Protein AF-A0A9J6FM05-F1 (afdb_monomer_lite)

Sequence (371 aa):
MSDEHKHPCKRPAEDGEHGTASVAKVPRISDTALPFAADSPVMLRKAMPLPWFLMPLVCLVKMGTIAEPVTIAMLKSAFEICFSEPDVETVQIHNAEGTPALFGRVISCCGISLVREFASQKDHAEKLAINTIWDSLQLYAHCSARTTDIVWDGKTDSAGTLSTQGRSRESTASPAFSAAKVGLLCVLRNINTEGDDVLVLNQTATFNGITGTFDFEGCGSGQVCTYRIEGNDVILAAGTSMPNAKKRVATAALSYLSNLVPTVKVKKLVDRFMPDVTMGTLQSLHASDQATVEQEETASSTRPTVGEFRAKVENLVKEYQSKGTLKDLVFSPEFNAEETKIINTIANKFKLVSIFTDSGSGKHVILRHKL

Structure (mmCIF, N/CA/C/O backbone):
data_AF-A0A9J6FM05-F1
#
_entry.id   AF-A0A9J6FM05-F1
#
loop_
_atom_site.group_PDB
_atom_site.id
_atom_site.type_symbol
_atom_site.label_atom_id
_atom_site.label_alt_id
_atom_site.label_comp_id
_atom_site.label_asym_id
_atom_site.label_entity_id
_atom_site.label_seq_id
_atom_site.pdbx_PDB_ins_code
_atom_site.Cartn_x
_atom_site.Cartn_y
_atom_site.Cartn_z
_atom_site.occupancy
_atom_site.B_iso_or_equiv
_atom_site.auth_seq_id
_atom_site.auth_comp_id
_atom_site.auth_asym_id
_atom_site.auth_atom_id
_atom_site.pdbx_PDB_model_num
ATOM 1 N N . MET A 1 1 ? -59.190 27.815 60.528 1.00 45.94 1 MET A N 1
ATOM 2 C CA . MET A 1 1 ? -60.530 28.001 59.937 1.00 45.94 1 MET A CA 1
ATOM 3 C C . MET A 1 1 ? -60.442 27.595 58.478 1.00 45.94 1 MET A C 1
ATOM 5 O O . MET A 1 1 ? -59.450 27.966 57.857 1.00 45.94 1 MET A O 1
ATOM 9 N N . SER A 1 2 ? -61.447 26.846 58.012 1.00 38.44 2 SER A N 1
ATOM 10 C CA . SER A 1 2 ? -61.629 26.266 56.665 1.00 38.44 2 SER A CA 1
ATOM 11 C C . SER A 1 2 ? -60.846 24.961 56.448 1.00 38.44 2 SER A C 1
ATOM 13 O O . SER A 1 2 ? -59.659 25.001 56.145 1.00 38.44 2 SER A O 1
ATOM 15 N N . ASP A 1 3 ? -61.341 23.796 56.871 1.00 42.31 3 ASP A N 1
ATOM 16 C CA . ASP A 1 3 ? -62.508 22.982 56.450 1.00 42.31 3 ASP A CA 1
ATOM 17 C C . ASP A 1 3 ? -62.346 22.212 55.131 1.00 42.31 3 ASP A C 1
ATOM 19 O O . ASP A 1 3 ? -62.136 22.763 54.052 1.00 42.31 3 ASP A O 1
ATOM 23 N N . GLU A 1 4 ? -62.471 20.894 55.305 1.00 52.00 4 GLU A N 1
ATOM 24 C CA . GLU A 1 4 ? -62.571 19.814 54.333 1.00 52.00 4 GLU A CA 1
ATOM 25 C C . GLU A 1 4 ? -63.717 20.023 53.339 1.00 52.00 4 GLU A C 1
ATOM 27 O O . GLU A 1 4 ? -64.785 20.473 53.736 1.00 52.00 4 GLU A O 1
ATOM 32 N N . HIS A 1 5 ? -63.579 19.504 52.112 1.00 50.84 5 HIS A N 1
ATOM 33 C CA . HIS A 1 5 ? -64.702 18.858 51.425 1.00 50.84 5 HIS A CA 1
ATOM 34 C C . HIS A 1 5 ? -64.243 17.686 50.547 1.00 50.84 5 HIS A C 1
ATOM 36 O O . HIS A 1 5 ? -63.264 17.751 49.805 1.00 50.84 5 HIS A O 1
ATOM 42 N N . LYS A 1 6 ? -64.986 16.588 50.697 1.00 51.94 6 LYS A N 1
ATOM 43 C CA . LYS A 1 6 ? -64.809 15.244 50.143 1.00 51.94 6 LYS A CA 1
ATOM 44 C C . LYS A 1 6 ? -66.002 14.931 49.225 1.00 51.94 6 LYS A C 1
ATOM 46 O O . LYS A 1 6 ? -67.109 15.371 49.518 1.00 51.94 6 LYS A O 1
ATOM 51 N N . HIS A 1 7 ? -65.761 14.027 48.264 1.00 41.41 7 HIS A N 1
ATOM 52 C CA . HIS A 1 7 ? -66.714 13.146 47.545 1.00 41.41 7 HIS A CA 1
ATOM 53 C C . HIS A 1 7 ? -67.492 13.696 46.317 1.00 41.41 7 HIS A C 1
ATOM 55 O O . HIS A 1 7 ? -67.696 14.897 46.212 1.00 41.41 7 HIS A O 1
ATOM 61 N N . PRO A 1 8 ? -68.068 12.818 45.449 1.00 62.56 8 PRO A N 1
ATOM 62 C CA . PRO A 1 8 ? -67.479 11.676 44.708 1.00 62.56 8 PRO A CA 1
ATOM 63 C C . PRO A 1 8 ? -68.063 11.560 43.255 1.00 62.56 8 PRO A C 1
ATOM 65 O O . PRO A 1 8 ? -68.665 12.508 42.768 1.00 62.56 8 PRO A O 1
ATOM 68 N N . CYS A 1 9 ? -67.993 10.360 42.633 1.00 34.22 9 CYS A N 1
ATOM 69 C CA . CYS A 1 9 ? -68.686 9.885 41.400 1.00 34.22 9 CYS A CA 1
ATOM 70 C C . CYS A 1 9 ? -67.999 10.221 40.052 1.00 34.22 9 CYS A C 1
ATOM 72 O O . CYS A 1 9 ? -67.535 11.332 39.869 1.00 34.22 9 CYS A O 1
ATOM 74 N N . LYS A 1 10 ? -67.881 9.348 39.033 1.00 42.19 10 LYS A N 1
ATOM 75 C CA . LYS A 1 10 ? -68.710 8.226 38.531 1.00 42.19 10 LYS A CA 1
ATOM 76 C C . LYS A 1 10 ? -67.862 7.323 37.599 1.00 42.19 10 LYS A C 1
ATOM 78 O O . LYS A 1 10 ? -67.003 7.835 36.889 1.00 42.19 10 LYS A O 1
ATOM 83 N N . ARG A 1 11 ? -68.162 6.016 37.540 1.00 45.00 11 ARG A N 1
ATOM 84 C CA . ARG A 1 11 ? -67.809 5.119 36.410 1.00 45.00 11 ARG A CA 1
ATOM 85 C C . ARG A 1 11 ? -68.803 5.312 35.250 1.00 45.00 11 ARG A C 1
ATOM 87 O O . ARG A 1 11 ? -69.956 5.652 35.516 1.00 45.00 11 ARG A O 1
ATOM 94 N N . PRO A 1 12 ? -68.388 5.016 34.010 1.00 54.00 12 PRO A N 1
ATOM 95 C CA . PRO A 1 12 ? -69.117 4.042 33.179 1.00 54.00 12 PRO A CA 1
ATOM 96 C C . PRO A 1 12 ? -68.137 3.033 32.536 1.00 54.00 12 PRO A C 1
ATOM 98 O O . PRO A 1 12 ? -66.991 3.371 32.268 1.00 54.00 12 PRO A O 1
ATOM 101 N N . ALA A 1 13 ? -68.428 1.735 32.595 1.00 40.78 13 ALA A N 1
ATOM 102 C CA . ALA A 1 13 ? -69.206 0.930 31.641 1.00 40.78 13 ALA A CA 1
ATOM 103 C C . ALA A 1 13 ? -68.332 0.421 30.479 1.00 40.78 13 ALA A C 1
ATOM 105 O O . ALA A 1 13 ? -67.773 1.196 29.709 1.00 40.78 13 ALA A O 1
ATOM 106 N N . GLU A 1 14 ? -68.191 -0.902 30.468 1.00 50.47 14 GLU A N 1
ATOM 107 C CA . GLU A 1 14 ? -67.553 -1.735 29.454 1.00 50.47 14 GLU A CA 1
ATOM 108 C C . GLU A 1 14 ? -68.363 -1.742 28.154 1.00 50.47 14 GLU A C 1
ATOM 110 O O . GLU A 1 14 ? -69.580 -1.627 28.212 1.00 50.47 14 GLU A O 1
ATOM 115 N N . ASP A 1 15 ? -67.651 -1.887 27.037 1.00 46.16 15 ASP A N 1
ATOM 116 C CA . ASP A 1 15 ? -67.980 -2.558 25.764 1.00 46.16 15 ASP A CA 1
ATOM 117 C C . ASP A 1 15 ? -66.718 -2.309 24.902 1.00 46.16 15 ASP A C 1
ATOM 119 O O . ASP A 1 15 ? -66.203 -1.195 24.883 1.00 46.16 15 ASP A O 1
ATOM 123 N N . GLY A 1 16 ? -66.033 -3.222 24.224 1.00 40.75 16 GLY A N 1
ATOM 124 C CA . GLY A 1 16 ? -66.357 -4.505 23.633 1.00 40.75 16 GLY A CA 1
ATOM 125 C C . GLY A 1 16 ? -65.529 -4.591 22.336 1.00 40.75 16 GLY A C 1
ATOM 126 O O . GLY A 1 16 ? -65.248 -3.576 21.706 1.00 40.75 16 GLY A O 1
ATOM 127 N N . GLU A 1 17 ? -65.176 -5.812 21.945 1.00 37.22 17 GLU A N 1
ATOM 128 C CA . GLU A 1 17 ? -64.787 -6.235 20.590 1.00 37.22 17 GLU A CA 1
ATOM 129 C C . GLU A 1 17 ? -63.310 -6.382 20.176 1.00 37.22 17 GLU A C 1
ATOM 131 O O . GLU A 1 17 ? -62.374 -5.683 20.556 1.00 37.22 17 GLU A O 1
ATOM 136 N N . HIS A 1 18 ? -63.169 -7.445 19.387 1.00 42.72 18 HIS A N 1
ATOM 137 C CA . HIS A 1 18 ? -62.006 -8.243 19.068 1.00 42.72 18 HIS A CA 1
ATOM 138 C C . HIS A 1 18 ? -61.259 -7.728 17.834 1.00 42.72 18 HIS A C 1
ATOM 140 O O . HIS A 1 18 ? -61.862 -7.369 16.828 1.00 42.72 18 HIS A O 1
ATOM 146 N N . GLY A 1 19 ? -59.930 -7.838 17.860 1.00 36.44 19 GLY A N 1
ATOM 147 C CA . GLY A 1 19 ? -59.083 -7.653 16.684 1.00 36.44 19 GLY A CA 1
ATOM 148 C C . GLY A 1 19 ? -57.761 -8.396 16.834 1.00 36.44 19 GLY A C 1
ATOM 149 O O . GLY A 1 19 ? -56.739 -7.809 17.171 1.00 36.44 19 GLY A O 1
ATOM 150 N N . THR A 1 20 ? -57.773 -9.711 16.619 1.00 39.56 20 THR A N 1
ATOM 151 C CA . THR A 1 20 ? -56.560 -10.536 16.569 1.00 39.56 20 THR A CA 1
ATOM 152 C C . THR A 1 20 ? -55.818 -10.300 15.253 1.00 39.56 20 THR A C 1
ATOM 154 O O . THR A 1 20 ? -56.165 -10.889 14.230 1.00 39.56 20 THR A O 1
ATOM 157 N N . ALA A 1 21 ? -54.774 -9.471 15.276 1.00 38.69 21 ALA A N 1
ATOM 158 C CA . ALA A 1 21 ? -53.769 -9.428 14.219 1.00 38.69 21 ALA A CA 1
ATOM 159 C C . ALA A 1 21 ? -52.635 -10.411 14.554 1.00 38.69 21 ALA A C 1
ATOM 161 O O . ALA A 1 21 ? -51.949 -10.290 15.568 1.00 38.69 21 ALA A O 1
ATOM 162 N N . SER A 1 22 ? -52.474 -11.417 13.696 1.00 36.94 22 SER A N 1
ATOM 163 C CA . SER A 1 22 ? -51.446 -12.453 13.773 1.00 36.94 22 SER A CA 1
ATOM 164 C C . SER A 1 22 ? -50.049 -11.856 13.563 1.00 36.94 22 SER A C 1
ATOM 166 O O . SER A 1 22 ? -49.641 -11.607 12.430 1.00 36.94 22 SER A O 1
ATOM 168 N N . VAL A 1 23 ? -49.297 -11.659 14.647 1.00 36.75 23 VAL A N 1
ATOM 169 C CA . VAL A 1 23 ? -47.857 -11.366 14.591 1.00 36.75 23 VAL A CA 1
ATOM 170 C C . VAL A 1 23 ? -47.101 -12.676 14.375 1.00 36.75 23 VAL A C 1
ATOM 172 O O . VAL A 1 23 ? -47.238 -13.630 15.143 1.00 36.75 23 VAL A O 1
ATOM 175 N N . ALA A 1 24 ? -46.311 -12.723 13.304 1.00 36.66 24 ALA A N 1
ATOM 176 C CA . ALA A 1 24 ? -45.465 -13.853 12.954 1.00 36.66 24 ALA A CA 1
ATOM 177 C C . ALA A 1 24 ? -44.498 -14.199 14.103 1.00 36.66 24 ALA A C 1
ATOM 179 O O . ALA A 1 24 ? -43.721 -13.362 14.564 1.00 36.66 24 ALA A O 1
ATOM 180 N N . LYS A 1 25 ? -44.544 -15.458 14.554 1.00 33.56 25 LYS A N 1
ATOM 181 C CA . LYS A 1 25 ? -43.580 -16.049 15.490 1.00 33.56 25 LYS A CA 1
ATOM 182 C C . LYS A 1 25 ? -42.189 -16.064 14.850 1.00 33.56 25 LYS A C 1
ATOM 184 O O . LYS A 1 25 ? -41.919 -16.885 13.979 1.00 33.56 25 LYS A O 1
ATOM 189 N N . VAL A 1 26 ? -41.301 -15.202 15.332 1.00 35.97 26 VAL A N 1
ATOM 190 C CA . VAL A 1 26 ? -39.850 -15.371 15.182 1.00 35.97 26 VAL A CA 1
ATOM 191 C C . VAL A 1 26 ? -39.423 -16.533 16.093 1.00 35.97 26 VAL A C 1
ATOM 193 O O . VAL A 1 26 ? -39.828 -16.553 17.261 1.00 35.97 26 VAL A O 1
ATOM 196 N N . PRO A 1 27 ? -38.659 -17.530 15.611 1.00 34.16 27 PRO A N 1
ATOM 197 C CA . PRO A 1 27 ? -38.224 -18.638 16.450 1.00 34.16 27 PRO A CA 1
ATOM 198 C C . PRO A 1 27 ? -37.246 -18.134 17.519 1.00 34.16 27 PRO A C 1
ATOM 200 O O . PRO A 1 27 ? -36.184 -17.598 17.206 1.00 34.16 27 PRO A O 1
ATOM 203 N N . ARG A 1 28 ? -37.619 -18.314 18.794 1.00 31.66 28 ARG A N 1
ATOM 204 C CA . ARG A 1 28 ? -36.714 -18.168 19.940 1.00 31.66 28 ARG A CA 1
ATOM 205 C C . ARG A 1 28 ? -35.570 -19.164 19.774 1.00 31.66 28 ARG A C 1
ATOM 207 O O . ARG A 1 28 ? -35.797 -20.372 19.812 1.00 31.66 28 ARG A O 1
ATOM 214 N N . ILE A 1 29 ? -34.362 -18.640 19.606 1.00 37.69 29 ILE A N 1
ATOM 215 C CA . ILE A 1 29 ? -33.126 -19.391 19.802 1.00 37.69 29 ILE A CA 1
ATOM 216 C C . ILE A 1 29 ? -33.109 -19.803 21.275 1.00 37.69 29 ILE A C 1
ATOM 218 O O . ILE A 1 29 ? -33.282 -18.975 22.164 1.00 37.69 29 ILE A O 1
ATOM 222 N N . SER A 1 30 ? -33.009 -21.103 21.517 1.00 35.06 30 SER A N 1
ATOM 223 C CA . SER A 1 30 ? -32.992 -21.706 22.843 1.00 35.06 30 SER A CA 1
ATOM 224 C C . SER A 1 30 ? -31.746 -21.273 23.615 1.00 35.06 30 SER A C 1
ATOM 226 O O . SER A 1 30 ? -30.631 -21.674 23.270 1.00 35.06 30 SER A O 1
ATOM 228 N N . ASP A 1 31 ? -31.962 -20.489 24.671 1.00 35.44 31 ASP A N 1
ATOM 229 C CA . AS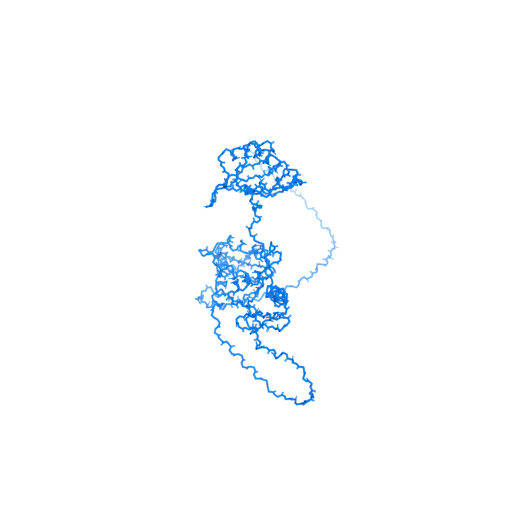P A 1 31 ? -30.971 -20.133 25.684 1.00 35.44 31 ASP A CA 1
ATOM 230 C C . ASP A 1 31 ? -30.431 -21.402 26.348 1.00 35.44 31 ASP A C 1
ATOM 232 O O . ASP A 1 31 ? -31.035 -21.981 27.252 1.00 35.44 31 ASP A O 1
ATOM 236 N N . THR A 1 32 ? -29.275 -21.858 25.876 1.00 34.22 32 THR A N 1
ATOM 237 C CA . THR A 1 32 ? -28.507 -22.895 26.562 1.00 34.22 32 THR A CA 1
ATOM 238 C C . THR A 1 32 ? -27.600 -22.173 27.549 1.00 34.22 32 THR A C 1
ATOM 240 O O . THR A 1 32 ? -26.528 -21.693 27.186 1.00 34.22 32 THR A O 1
ATOM 243 N N . ALA A 1 33 ? -28.074 -22.018 28.785 1.00 32.00 33 ALA A N 1
ATOM 244 C CA . ALA A 1 33 ? -27.301 -21.426 29.866 1.00 32.00 33 ALA A CA 1
ATOM 245 C C . ALA A 1 33 ? -26.071 -22.303 30.162 1.00 32.00 33 ALA A C 1
ATOM 247 O O . ALA A 1 33 ? -26.192 -23.397 30.713 1.00 32.00 33 ALA A O 1
ATOM 248 N N . LEU A 1 34 ? -24.885 -21.831 29.775 1.00 37.91 34 LEU A N 1
ATOM 249 C CA . LEU A 1 34 ? -23.615 -22.400 30.219 1.00 37.91 34 LEU A CA 1
ATOM 250 C C . LEU A 1 34 ? -23.242 -21.784 31.578 1.00 37.91 34 LEU A C 1
ATOM 252 O O . LEU A 1 34 ? -23.307 -20.561 31.721 1.00 37.91 34 LEU A O 1
ATOM 256 N N . PRO A 1 35 ? -22.842 -22.588 32.578 1.00 37.38 35 PRO A N 1
ATOM 257 C CA . PRO A 1 35 ? -22.414 -22.064 33.867 1.00 37.38 35 PRO A CA 1
ATOM 258 C C . PRO A 1 35 ? -21.040 -21.396 33.728 1.00 37.38 35 PRO A C 1
ATOM 260 O O . PRO A 1 35 ? -20.035 -22.057 33.468 1.00 37.38 35 PRO A O 1
ATOM 263 N N . PHE A 1 36 ? -20.991 -20.076 33.910 1.00 40.84 36 PHE A N 1
ATOM 264 C CA . PHE A 1 36 ? -19.740 -19.328 34.032 1.00 40.84 36 PHE A CA 1
ATOM 265 C C . PHE A 1 36 ? -19.224 -19.430 35.472 1.00 40.84 36 PHE A C 1
ATOM 267 O O . PHE A 1 36 ? -19.807 -18.859 36.392 1.00 40.84 36 PHE A O 1
ATOM 274 N N . ALA A 1 37 ? -18.127 -20.162 35.670 1.00 34.97 37 ALA A N 1
ATOM 275 C CA . ALA A 1 37 ? -17.361 -20.122 36.912 1.00 34.97 37 ALA A CA 1
ATOM 276 C C . ALA A 1 37 ? -16.468 -18.870 36.899 1.00 34.97 37 ALA A C 1
ATOM 278 O O . ALA A 1 37 ? -15.655 -18.702 35.992 1.00 34.97 37 ALA A O 1
ATOM 279 N N . ALA A 1 38 ? -16.646 -17.987 37.884 1.00 38.22 38 ALA A N 1
ATOM 280 C CA . ALA A 1 38 ? -16.058 -16.647 37.898 1.00 38.22 38 ALA A CA 1
ATOM 281 C C . ALA A 1 38 ? -14.566 -16.579 38.283 1.00 38.22 38 ALA A C 1
ATOM 283 O O . ALA A 1 38 ? -14.003 -15.497 38.218 1.00 38.22 38 ALA A O 1
ATOM 284 N N . ASP A 1 39 ? -13.903 -17.693 38.607 1.00 34.03 39 ASP A N 1
ATOM 285 C CA . ASP A 1 39 ? -12.502 -17.689 39.058 1.00 34.03 39 ASP A CA 1
ATOM 286 C C . ASP A 1 39 ? -11.728 -18.904 38.518 1.00 34.03 39 ASP A C 1
ATOM 288 O O . ASP A 1 39 ? -11.488 -19.880 39.229 1.00 34.03 39 ASP A O 1
ATOM 292 N N . SER A 1 40 ? -11.330 -18.874 37.241 1.00 30.14 40 SER A N 1
ATOM 293 C CA . SER A 1 40 ? -10.404 -19.871 36.681 1.00 30.14 40 SER A CA 1
ATOM 294 C C . SER A 1 40 ? -9.127 -19.199 36.159 1.00 30.14 40 SER A C 1
ATOM 296 O O . SER A 1 40 ? -9.218 -18.211 35.426 1.00 30.14 40 SER A O 1
ATOM 298 N N . PRO A 1 41 ? -7.931 -19.694 36.532 1.00 33.06 41 PRO A N 1
ATOM 299 C CA . PRO A 1 41 ? -6.664 -19.093 36.141 1.00 33.06 41 PRO A CA 1
ATOM 300 C C . PRO A 1 41 ? -6.435 -19.306 34.644 1.00 33.06 41 PRO A C 1
ATOM 302 O O . PRO A 1 41 ? -6.620 -20.417 34.156 1.00 33.06 41 PRO A O 1
ATOM 305 N N . VAL A 1 42 ? -6.046 -18.227 33.951 1.00 34.34 42 VAL A N 1
ATOM 306 C CA . VAL A 1 42 ? -5.541 -18.135 32.564 1.00 34.34 42 VAL A CA 1
ATOM 307 C C . VAL A 1 42 ? -5.528 -19.485 31.836 1.00 34.34 42 VAL A C 1
ATOM 309 O O . VAL A 1 42 ? -4.496 -20.147 31.722 1.00 34.34 42 VAL A O 1
ATOM 312 N N . MET A 1 43 ? -6.690 -19.913 31.336 1.00 30.31 43 MET A N 1
ATOM 313 C CA . MET A 1 43 ? -6.721 -20.984 30.349 1.00 30.31 43 MET A CA 1
ATOM 314 C C . MET A 1 43 ? -5.944 -20.478 29.140 1.00 30.31 43 MET A C 1
ATOM 316 O O . MET A 1 43 ? -6.278 -19.426 28.595 1.00 30.31 43 MET A O 1
ATOM 320 N N . LEU A 1 44 ? -4.891 -21.209 28.759 1.00 33.81 44 LEU A N 1
ATOM 321 C CA . LEU A 1 44 ? -4.140 -21.003 27.522 1.00 33.81 44 LEU A CA 1
ATOM 322 C C . LEU A 1 44 ? -5.141 -20.790 26.383 1.00 33.81 44 LEU A C 1
ATOM 324 O O . LEU A 1 44 ? -5.796 -21.732 25.931 1.00 33.81 44 LEU A O 1
ATOM 328 N N . ARG A 1 45 ? -5.296 -19.526 25.973 1.00 51.12 45 ARG A N 1
ATOM 329 C CA . ARG A 1 45 ? -6.192 -19.115 24.898 1.00 51.12 45 ARG A CA 1
ATOM 330 C C . ARG A 1 45 ? -5.719 -19.847 23.649 1.00 51.12 45 ARG A C 1
ATOM 332 O O . ARG A 1 45 ? -4.680 -19.506 23.089 1.00 51.12 45 ARG A O 1
ATOM 339 N N . LYS A 1 46 ? -6.434 -20.898 23.235 1.00 49.88 46 LYS A N 1
ATOM 340 C CA . LYS A 1 46 ? -6.217 -21.491 21.913 1.00 49.88 46 LYS A CA 1
ATOM 341 C C . LYS A 1 46 ? -6.397 -20.362 20.909 1.00 49.88 46 LYS A C 1
ATOM 343 O O . LYS A 1 46 ? -7.459 -19.745 20.882 1.00 49.88 46 LYS A O 1
ATOM 348 N N . ALA A 1 47 ? -5.350 -20.085 20.137 1.00 55.19 47 ALA A N 1
ATOM 349 C CA . ALA A 1 47 ? -5.398 -19.099 19.073 1.00 55.19 47 ALA A CA 1
ATOM 350 C C . ALA A 1 47 ? -6.596 -19.414 18.177 1.00 55.19 47 ALA A C 1
ATOM 352 O O . ALA A 1 47 ? -6.669 -20.507 17.605 1.00 55.19 47 ALA A O 1
ATOM 353 N N . MET A 1 48 ? -7.565 -18.501 18.109 1.00 59.53 48 MET A N 1
ATOM 354 C CA . MET A 1 48 ? -8.634 -18.658 17.135 1.00 59.53 48 MET A CA 1
ATOM 355 C C . MET A 1 48 ? -8.018 -18.556 15.739 1.00 59.53 48 MET A C 1
ATOM 357 O O . MET A 1 48 ? -7.144 -17.709 15.536 1.00 59.53 48 MET A O 1
ATOM 361 N N . PRO A 1 49 ? -8.454 -19.391 14.779 1.00 70.69 49 PRO A N 1
ATOM 362 C CA . PRO A 1 49 ? -8.063 -19.220 13.395 1.00 70.69 49 PRO A CA 1
ATOM 363 C C . PRO A 1 49 ? -8.481 -17.819 12.937 1.00 70.69 49 PRO A C 1
ATOM 365 O O . PRO A 1 49 ? -9.673 -17.552 12.784 1.00 70.69 49 PRO A O 1
ATOM 368 N N . LEU A 1 50 ? -7.513 -16.914 12.762 1.00 76.00 50 LEU A N 1
ATOM 369 C CA . LEU A 1 50 ? -7.770 -15.579 12.233 1.00 76.00 50 LEU A CA 1
ATOM 370 C C . LEU A 1 50 ? -8.339 -15.733 10.817 1.00 76.00 50 LEU A C 1
ATOM 372 O O . LEU A 1 50 ? -7.728 -16.415 9.986 1.00 76.00 50 LEU A O 1
ATOM 376 N N . PRO A 1 51 ? -9.499 -15.127 10.518 1.00 79.81 51 PRO A N 1
ATOM 377 C CA . PRO A 1 51 ? -10.011 -15.110 9.162 1.00 79.81 51 PRO A CA 1
ATOM 378 C C . PRO A 1 51 ? -8.970 -14.586 8.167 1.00 79.81 51 PRO A C 1
ATOM 380 O O . PRO A 1 51 ? -8.314 -13.578 8.427 1.00 79.81 51 PRO A O 1
ATOM 383 N N . TRP A 1 52 ? -8.852 -15.238 7.005 1.00 76.88 52 TRP A N 1
ATOM 384 C CA . TRP A 1 52 ? -7.860 -14.895 5.972 1.00 76.88 52 TRP A CA 1
ATOM 385 C C . TRP A 1 52 ? -7.926 -13.426 5.543 1.00 76.88 52 TRP A C 1
ATOM 387 O O . TRP A 1 52 ? -6.912 -12.838 5.171 1.00 76.88 52 TRP A O 1
ATOM 397 N N . PHE A 1 53 ? -9.112 -12.811 5.621 1.00 77.19 53 PHE A N 1
ATOM 398 C CA . PHE A 1 53 ? -9.267 -11.415 5.256 1.00 77.19 53 PHE A CA 1
ATOM 399 C C . PHE A 1 53 ? -8.484 -10.491 6.183 1.00 77.19 53 PHE A C 1
ATOM 401 O O . PHE A 1 53 ? -8.145 -9.427 5.717 1.00 77.19 53 PHE A O 1
ATOM 408 N N . LEU A 1 54 ? -8.115 -10.878 7.412 1.00 86.00 54 LEU A N 1
ATOM 409 C CA . LEU A 1 54 ? -7.319 -10.056 8.337 1.00 86.00 54 LEU A CA 1
ATOM 410 C C . LEU A 1 54 ? -5.807 -10.086 8.063 1.00 86.00 54 LEU A C 1
ATOM 412 O O . LEU A 1 54 ? -5.049 -9.393 8.741 1.00 86.00 54 LEU A O 1
ATOM 416 N N . MET A 1 55 ? -5.343 -10.835 7.060 1.00 85.00 55 MET A N 1
ATOM 417 C CA . MET A 1 55 ? -3.921 -10.893 6.696 1.00 85.00 55 MET A CA 1
ATOM 418 C C . MET A 1 55 ? -3.276 -9.522 6.407 1.00 85.00 55 MET A C 1
ATOM 420 O O . MET A 1 55 ? -2.158 -9.302 6.870 1.00 85.00 55 MET A O 1
ATOM 424 N N . PRO A 1 56 ? -3.943 -8.551 5.749 1.00 83.19 56 PRO A N 1
ATOM 425 C CA . PRO A 1 56 ? -3.429 -7.188 5.623 1.00 83.19 56 PRO A CA 1
ATOM 426 C C . PRO A 1 56 ? -3.089 -6.524 6.966 1.00 83.19 56 PRO A C 1
ATOM 428 O O . PRO A 1 56 ? -2.046 -5.880 7.071 1.00 83.19 56 PRO A O 1
ATOM 431 N N . LEU A 1 57 ? -3.904 -6.725 8.012 1.00 87.19 57 LEU A N 1
ATOM 432 C CA . LEU A 1 57 ? -3.604 -6.223 9.360 1.00 87.19 57 LEU A CA 1
ATOM 433 C C . LEU A 1 57 ? -2.373 -6.916 9.943 1.00 87.19 57 LEU A C 1
ATOM 435 O O . LEU A 1 57 ? -1.499 -6.240 10.477 1.00 87.19 57 LEU A O 1
ATOM 439 N N . VAL A 1 58 ? -2.263 -8.239 9.793 1.00 88.31 58 VAL A N 1
ATOM 440 C CA . VAL A 1 58 ? -1.073 -8.998 10.219 1.00 88.31 58 VAL A CA 1
ATOM 441 C C . VAL A 1 58 ? 0.189 -8.453 9.539 1.00 88.31 58 VAL A C 1
ATOM 443 O O . VAL A 1 58 ? 1.217 -8.274 10.192 1.00 88.31 58 VAL A O 1
ATOM 446 N N . CYS A 1 59 ? 0.112 -8.113 8.250 1.00 81.56 59 CYS A N 1
ATOM 447 C CA . CYS A 1 59 ? 1.211 -7.478 7.527 1.00 81.56 59 CYS A CA 1
ATOM 448 C C . CYS A 1 59 ? 1.553 -6.086 8.081 1.00 81.56 59 CYS A C 1
ATOM 450 O O . CYS A 1 59 ? 2.733 -5.793 8.259 1.00 81.56 59 CYS A O 1
ATOM 452 N N . LEU A 1 60 ? 0.564 -5.243 8.405 1.00 82.38 60 LEU A N 1
ATOM 453 C CA . LEU A 1 60 ? 0.808 -3.935 9.036 1.00 82.38 60 LEU A CA 1
ATOM 454 C C . LEU A 1 60 ? 1.517 -4.066 10.394 1.00 82.38 60 LEU A C 1
ATOM 456 O O . LEU A 1 60 ? 2.417 -3.277 10.692 1.00 82.38 60 LEU A O 1
ATOM 460 N N . VAL A 1 61 ? 1.153 -5.076 11.191 1.00 87.56 61 VAL A N 1
ATOM 461 C CA . VAL A 1 61 ? 1.842 -5.404 12.452 1.00 87.56 61 VAL A CA 1
ATOM 462 C C . VAL A 1 61 ? 3.276 -5.853 12.185 1.00 87.56 61 VAL A C 1
ATOM 464 O O . VAL A 1 61 ? 4.208 -5.323 12.783 1.00 87.56 61 VAL A O 1
ATOM 467 N N . LYS A 1 62 ? 3.481 -6.770 11.231 1.00 83.50 62 LYS A N 1
ATOM 468 C CA . LYS A 1 62 ? 4.812 -7.279 10.855 1.00 83.50 62 LYS A CA 1
ATOM 469 C C . LYS A 1 62 ? 5.744 -6.177 10.337 1.00 83.50 62 LYS A C 1
ATOM 471 O O . LYS A 1 62 ? 6.944 -6.230 10.582 1.00 83.50 62 LYS A O 1
ATOM 476 N N . MET A 1 63 ? 5.198 -5.172 9.652 1.00 78.31 63 MET A N 1
ATOM 477 C CA . MET A 1 63 ? 5.942 -3.999 9.177 1.00 78.31 63 MET A CA 1
ATOM 478 C C . MET A 1 63 ? 6.210 -2.954 10.272 1.00 78.31 63 MET A C 1
ATOM 480 O O . MET A 1 63 ? 6.831 -1.932 9.988 1.00 78.31 63 MET A O 1
ATOM 484 N N . GLY A 1 64 ? 5.721 -3.154 11.500 1.00 83.31 64 GLY A N 1
ATOM 485 C CA . GLY A 1 64 ? 5.854 -2.183 12.590 1.00 83.31 64 GLY A CA 1
ATOM 486 C C . GLY A 1 64 ? 5.052 -0.896 12.373 1.00 83.31 64 GLY A C 1
ATOM 487 O O . GLY A 1 64 ? 5.318 0.109 13.025 1.00 83.31 64 GLY A O 1
ATOM 488 N N . THR A 1 65 ? 4.076 -0.900 11.454 1.00 80.12 65 THR A N 1
ATOM 489 C CA . THR A 1 65 ? 3.205 0.265 11.208 1.00 80.12 65 THR A CA 1
ATOM 490 C C . THR A 1 65 ? 2.238 0.486 12.371 1.00 80.12 65 THR A C 1
ATOM 492 O O . THR A 1 65 ? 1.870 1.617 12.677 1.00 80.12 65 THR A O 1
ATOM 495 N N . ILE A 1 66 ? 1.852 -0.601 13.042 1.00 83.75 66 ILE A N 1
ATOM 496 C CA . ILE A 1 66 ? 1.116 -0.573 14.303 1.00 83.75 66 ILE A CA 1
ATOM 497 C C . ILE A 1 66 ? 2.118 -0.974 15.386 1.00 83.75 66 ILE A C 1
ATOM 499 O O . ILE A 1 66 ? 2.602 -2.104 15.384 1.00 83.75 66 ILE A O 1
ATOM 503 N N . ALA A 1 67 ? 2.471 -0.038 16.264 1.00 79.19 67 ALA A N 1
ATOM 504 C CA . ALA A 1 67 ? 3.401 -0.266 17.367 1.00 79.19 67 ALA A CA 1
ATOM 505 C C . ALA A 1 67 ? 2.657 -0.317 18.709 1.00 79.19 67 ALA A C 1
ATOM 507 O O . ALA A 1 67 ? 1.576 0.257 18.851 1.00 79.19 67 ALA A O 1
ATOM 508 N N . GLU A 1 68 ? 3.241 -0.990 19.699 1.00 80.50 68 GLU A N 1
ATOM 509 C CA . GLU A 1 68 ? 2.728 -0.965 21.069 1.00 80.50 68 GLU A CA 1
ATOM 510 C C . GLU A 1 68 ? 3.034 0.368 21.778 1.00 80.50 68 GLU A C 1
ATOM 512 O O . GLU A 1 68 ? 4.083 0.965 21.522 1.00 80.50 68 GLU A O 1
ATOM 517 N N . PRO A 1 69 ? 2.166 0.821 22.707 1.00 82.31 69 PRO A N 1
ATOM 518 C CA . PRO A 1 69 ? 0.894 0.211 23.108 1.00 82.31 69 PRO A CA 1
ATOM 519 C C . PRO A 1 69 ? -0.231 0.494 22.101 1.00 82.31 69 PRO A C 1
ATOM 521 O O . PRO A 1 69 ? -0.433 1.632 21.675 1.00 82.31 69 PRO A O 1
ATOM 524 N N . VAL A 1 70 ? -1.011 -0.533 21.753 1.00 86.69 70 VAL A N 1
ATOM 525 C CA . VAL A 1 70 ? -2.106 -0.371 20.791 1.00 86.69 70 VAL A CA 1
ATOM 526 C C . VAL A 1 70 ? -3.301 0.309 21.434 1.00 86.69 70 VAL A C 1
ATOM 528 O O . VAL A 1 70 ? -3.892 -0.170 22.399 1.00 86.69 70 VAL A O 1
ATOM 531 N N . THR A 1 71 ? -3.671 1.448 20.860 1.00 87.38 71 THR A N 1
ATOM 532 C CA . THR A 1 71 ? -4.899 2.160 21.210 1.00 87.38 71 THR A CA 1
ATOM 533 C C . THR A 1 71 ? -6.039 1.750 20.283 1.00 87.38 71 THR A C 1
ATOM 535 O O . THR A 1 71 ? -5.817 1.321 19.148 1.00 87.38 71 THR A O 1
ATOM 538 N N . ILE A 1 72 ? -7.283 1.954 20.727 1.00 82.56 72 ILE A N 1
ATOM 539 C CA . ILE A 1 72 ? -8.462 1.718 19.882 1.00 82.56 72 ILE A CA 1
ATOM 540 C C . ILE A 1 72 ? -8.408 2.531 18.594 1.00 82.56 72 ILE A C 1
ATOM 542 O O . ILE A 1 72 ? -8.811 2.042 17.548 1.00 82.56 72 ILE A O 1
ATOM 546 N N . ALA A 1 73 ? -7.896 3.761 18.678 1.00 85.56 73 ALA A N 1
ATOM 547 C CA . ALA A 1 73 ? -7.799 4.660 17.543 1.00 85.56 73 ALA A CA 1
ATOM 548 C C . ALA A 1 73 ? -6.815 4.106 16.512 1.00 85.56 73 ALA A C 1
ATOM 550 O O . ALA A 1 73 ? -7.116 4.107 15.328 1.00 85.56 73 ALA A O 1
ATOM 551 N N . MET A 1 74 ? -5.678 3.560 16.957 1.00 88.75 74 MET A N 1
ATOM 552 C CA . MET A 1 74 ? -4.716 2.911 16.064 1.00 88.75 74 MET A CA 1
ATOM 553 C C . MET A 1 74 ? -5.300 1.666 15.407 1.00 88.75 74 MET A C 1
ATOM 555 O O . MET A 1 74 ? -5.151 1.497 14.199 1.00 88.75 74 MET A O 1
ATOM 559 N N . LEU A 1 75 ? -5.985 0.818 16.182 1.00 86.50 75 LEU A N 1
ATOM 560 C CA . LEU A 1 75 ? -6.612 -0.380 15.636 1.00 86.50 75 LEU A CA 1
ATOM 561 C C . LEU A 1 75 ? -7.706 0.003 14.626 1.00 86.50 75 LEU A C 1
ATOM 563 O O . LEU A 1 75 ? -7.685 -0.499 13.509 1.00 86.50 75 LEU A O 1
ATOM 567 N N . LYS A 1 76 ? -8.591 0.951 14.962 1.00 85.69 76 LYS A N 1
ATOM 568 C CA . LYS A 1 76 ? -9.615 1.485 14.048 1.00 85.69 76 LYS A CA 1
ATOM 569 C C . LYS A 1 76 ? -9.010 2.051 12.767 1.00 85.69 76 LYS A C 1
ATOM 571 O O . LYS A 1 76 ? -9.429 1.638 11.695 1.00 85.69 76 LYS A O 1
ATOM 576 N N . SER A 1 77 ? -7.986 2.900 12.861 1.00 85.19 77 SER A N 1
ATOM 577 C CA . SER A 1 77 ? -7.283 3.434 11.688 1.00 85.19 77 SER A CA 1
ATOM 578 C C . SER A 1 77 ? -6.673 2.325 10.830 1.00 85.19 77 SER A C 1
ATOM 580 O O . SER A 1 77 ? -6.720 2.389 9.607 1.00 85.19 77 SER A O 1
ATOM 582 N N . ALA A 1 78 ? -6.115 1.281 11.447 1.00 86.38 78 ALA A N 1
ATOM 583 C CA . ALA A 1 78 ? -5.583 0.142 10.709 1.00 86.38 78 ALA A CA 1
ATOM 584 C C . ALA A 1 78 ? -6.690 -0.667 10.014 1.00 86.38 78 ALA A C 1
ATOM 586 O O . ALA A 1 78 ? -6.520 -1.080 8.867 1.00 86.38 78 ALA A O 1
ATOM 587 N N . PHE A 1 79 ? -7.840 -0.847 10.671 1.00 86.31 79 PHE A N 1
ATOM 588 C CA . PHE A 1 79 ? -9.020 -1.432 10.042 1.00 86.31 79 PHE A CA 1
ATOM 589 C C . PHE A 1 79 ? -9.547 -0.561 8.902 1.00 86.31 79 PHE A C 1
ATOM 591 O O . PHE A 1 79 ? -9.856 -1.122 7.869 1.00 86.31 79 PHE A O 1
ATOM 598 N N . GLU A 1 80 ? -9.585 0.767 9.021 1.00 82.25 80 GLU A N 1
ATOM 599 C CA . GLU A 1 80 ? -9.998 1.669 7.931 1.00 82.25 80 GLU A CA 1
ATOM 600 C C . GLU A 1 80 ? -9.050 1.628 6.722 1.00 82.25 80 GLU A C 1
ATOM 602 O O . GLU A 1 80 ? -9.473 1.822 5.584 1.00 82.25 80 GLU A O 1
ATOM 607 N N . ILE A 1 81 ? -7.755 1.378 6.948 1.00 79.31 81 ILE A N 1
ATOM 608 C CA . ILE A 1 81 ? -6.775 1.217 5.865 1.00 79.31 81 ILE A CA 1
ATOM 609 C C . ILE A 1 81 ? -7.017 -0.090 5.103 1.00 79.31 81 ILE A C 1
ATOM 611 O O . ILE A 1 81 ? -6.869 -0.131 3.881 1.00 79.31 81 ILE A O 1
ATOM 615 N N . CYS A 1 82 ? -7.337 -1.169 5.819 1.00 79.50 82 CYS A N 1
ATOM 616 C CA . CYS A 1 82 ? -7.436 -2.506 5.238 1.00 79.50 82 CYS A CA 1
ATOM 617 C C . CYS A 1 82 ? -8.865 -2.910 4.830 1.00 79.50 82 CYS A C 1
ATOM 619 O O . CYS A 1 82 ? -9.023 -3.719 3.916 1.00 79.50 82 CYS A O 1
ATOM 621 N N . PHE A 1 83 ? -9.883 -2.369 5.498 1.00 82.69 83 PHE A N 1
ATOM 622 C CA . PHE A 1 83 ? -11.295 -2.770 5.469 1.00 82.69 83 PHE A CA 1
ATOM 623 C C . PHE A 1 83 ? -12.224 -1.564 5.717 1.00 82.69 83 PHE A C 1
ATOM 625 O O . PHE A 1 83 ? -11.810 -0.408 5.691 1.00 82.69 83 PHE A O 1
ATOM 632 N N . SER A 1 84 ? -13.508 -1.838 5.955 1.00 78.69 84 SER A N 1
ATOM 633 C CA . SER A 1 84 ? -14.442 -0.882 6.554 1.00 78.69 84 SER A CA 1
ATOM 634 C C . SER A 1 84 ? -14.192 -0.719 8.060 1.00 78.69 84 SER A C 1
ATOM 636 O O . SER A 1 84 ? -13.627 -1.614 8.697 1.00 78.69 84 SER A O 1
ATOM 638 N N . GLU A 1 85 ? -14.657 0.399 8.633 1.00 83.62 85 GLU A N 1
ATOM 639 C CA . GLU A 1 85 ? -14.628 0.627 10.085 1.00 83.62 85 GLU A CA 1
ATOM 640 C C . GLU A 1 85 ? -15.227 -0.594 10.821 1.00 83.62 85 GLU A C 1
ATOM 642 O O . GLU A 1 85 ? -16.264 -1.110 10.391 1.00 83.62 85 GLU A O 1
ATOM 647 N N . PRO A 1 86 ? -14.567 -1.117 11.873 1.00 88.94 86 PRO A N 1
ATOM 648 C CA . PRO A 1 86 ? -15.066 -2.285 12.578 1.00 88.94 86 PRO A CA 1
ATOM 649 C C . PRO A 1 86 ? -16.303 -1.910 13.400 1.00 88.94 86 PRO A C 1
ATOM 651 O O . PRO A 1 86 ? -16.300 -0.921 14.140 1.00 88.94 86 PRO A O 1
ATOM 654 N N . ASP A 1 87 ? -17.337 -2.742 13.318 1.00 90.19 87 ASP A N 1
ATOM 655 C CA . ASP A 1 87 ? -18.551 -2.599 14.109 1.00 90.19 87 ASP A CA 1
ATOM 656 C C . ASP A 1 87 ? -18.263 -3.016 15.551 1.00 90.19 87 ASP A C 1
ATOM 658 O O . ASP A 1 87 ? -17.884 -4.158 15.826 1.00 90.19 87 ASP A O 1
ATOM 662 N N . VAL A 1 88 ? -18.443 -2.086 16.489 1.00 92.31 88 VAL A N 1
ATOM 663 C CA . VAL A 1 88 ? -18.240 -2.344 17.919 1.00 92.31 88 VAL A CA 1
ATOM 664 C C . VAL A 1 88 ? -19.588 -2.365 18.628 1.00 92.31 88 VAL A C 1
ATOM 666 O O . VAL A 1 88 ? -20.128 -1.328 19.018 1.00 92.31 88 VAL A O 1
ATOM 669 N N . GLU A 1 89 ? -20.111 -3.562 18.858 1.00 95.00 89 GLU A N 1
ATOM 670 C CA . GLU A 1 89 ? -21.362 -3.771 19.578 1.00 95.00 89 GLU A CA 1
ATOM 671 C C . GLU A 1 89 ? -21.101 -3.882 21.089 1.00 95.00 89 GLU A C 1
ATOM 673 O O . GLU A 1 89 ? -20.131 -4.502 21.539 1.00 95.00 89 GLU A O 1
ATOM 678 N N . THR A 1 90 ? -21.960 -3.250 21.894 1.00 95.00 90 THR A N 1
ATOM 679 C CA . THR A 1 90 ? -21.961 -3.429 23.355 1.00 95.00 90 THR A CA 1
ATOM 680 C C . THR A 1 90 ? -23.140 -4.304 23.735 1.00 95.00 90 THR A C 1
ATOM 682 O O . THR A 1 90 ? -24.282 -3.926 23.496 1.00 95.00 90 THR A O 1
ATOM 685 N N . VAL A 1 91 ? -22.865 -5.439 24.366 1.00 95.19 91 VAL A N 1
ATOM 686 C CA . VAL A 1 91 ? -23.885 -6.367 24.855 1.00 95.19 91 VAL A CA 1
ATOM 687 C C . VAL A 1 91 ? -23.910 -6.274 26.373 1.00 95.19 91 VAL A C 1
ATOM 689 O O . VAL A 1 91 ? -22.916 -6.582 27.019 1.00 95.19 91 VAL A O 1
ATOM 692 N N . GLN A 1 92 ? -25.019 -5.847 26.969 1.00 94.75 92 GLN A N 1
ATOM 693 C CA . GLN A 1 92 ? -25.165 -5.860 28.425 1.00 94.75 92 GLN A CA 1
ATOM 694 C C . GLN A 1 92 ? -25.880 -7.143 28.849 1.00 94.75 92 GLN A C 1
ATOM 696 O O . GLN A 1 92 ? -27.006 -7.396 28.427 1.00 94.75 92 GLN A O 1
ATOM 701 N N . ILE A 1 93 ? -25.224 -7.953 29.679 1.00 93.00 93 ILE A N 1
ATOM 702 C CA . ILE A 1 93 ? -25.819 -9.162 30.249 1.00 93.00 93 ILE A CA 1
ATOM 703 C C . ILE A 1 93 ? -26.303 -8.821 31.656 1.00 93.00 93 ILE A C 1
ATOM 705 O O . ILE A 1 93 ? -25.508 -8.566 32.567 1.00 93.00 93 ILE A O 1
ATOM 709 N N . HIS A 1 94 ? -27.625 -8.799 31.817 1.00 90.88 94 HIS A N 1
ATOM 710 C CA . HIS A 1 94 ? -28.264 -8.730 33.124 1.00 90.88 94 HIS A CA 1
ATOM 711 C C . HIS A 1 94 ? -28.304 -10.134 33.716 1.00 90.88 94 HIS A C 1
ATOM 713 O O . HIS A 1 94 ? -28.997 -11.013 33.207 1.00 90.88 94 HIS A O 1
ATOM 719 N N . ASN A 1 95 ? -27.536 -10.343 34.778 1.00 87.25 95 ASN A N 1
ATOM 720 C CA . ASN A 1 95 ? -27.582 -11.591 35.518 1.00 87.25 95 ASN A CA 1
ATOM 721 C C . ASN A 1 95 ? -28.785 -11.601 36.479 1.00 87.25 95 ASN A C 1
ATOM 723 O O . ASN A 1 95 ? -29.313 -10.547 36.844 1.00 87.25 95 ASN A O 1
ATOM 727 N N . ALA A 1 96 ? -29.214 -12.799 36.885 1.00 87.06 96 ALA A N 1
ATOM 728 C CA . ALA A 1 96 ? -30.256 -12.973 37.895 1.00 87.06 96 ALA A CA 1
ATOM 729 C C . ALA A 1 96 ? -29.868 -12.301 39.231 1.00 87.06 96 ALA A C 1
ATOM 731 O O . ALA A 1 96 ? -28.683 -12.098 39.514 1.00 87.06 96 ALA A O 1
ATOM 732 N N . GLU A 1 97 ? -30.886 -11.934 40.019 1.00 84.75 97 GLU A N 1
ATOM 733 C CA . GLU A 1 97 ? -30.796 -11.084 41.216 1.00 84.75 97 GLU A CA 1
ATOM 734 C C . GLU A 1 97 ? -29.531 -11.327 42.064 1.00 84.75 97 GLU A C 1
ATOM 736 O O . GLU A 1 97 ? -29.303 -12.420 42.579 1.00 84.75 97 GLU A O 1
ATOM 741 N N . GLY A 1 98 ? -28.713 -10.277 42.218 1.00 85.19 98 GLY A N 1
ATOM 742 C CA . GLY A 1 98 ? -27.572 -10.239 43.144 1.00 85.19 98 GLY A CA 1
ATOM 743 C C . GLY A 1 98 ? -26.175 -10.246 42.514 1.00 85.19 98 GLY A C 1
ATOM 744 O O . GLY A 1 98 ? -25.198 -10.062 43.236 1.00 85.19 98 GLY A O 1
ATOM 745 N N . THR A 1 99 ? -26.043 -10.399 41.194 1.00 86.00 99 THR A N 1
ATOM 746 C CA . THR A 1 99 ? -24.733 -10.354 40.514 1.00 86.00 99 THR A CA 1
ATOM 747 C C . THR A 1 99 ? -24.543 -9.066 39.704 1.00 86.00 99 THR A C 1
ATOM 749 O O . THR A 1 99 ? -25.497 -8.571 39.098 1.00 86.00 99 THR A O 1
ATOM 752 N N . PRO A 1 100 ? -23.327 -8.481 39.688 1.00 85.19 100 PRO A N 1
ATOM 753 C CA . PRO A 1 100 ? -23.057 -7.275 38.913 1.00 85.19 100 PRO A CA 1
ATOM 754 C C . PRO A 1 100 ? -23.277 -7.541 37.418 1.00 85.19 100 PRO A C 1
ATOM 756 O O . PRO A 1 100 ? -22.964 -8.624 36.916 1.00 85.19 100 PRO A O 1
ATOM 759 N N . ALA A 1 101 ? -23.828 -6.550 36.712 1.00 88.50 101 ALA A N 1
ATOM 760 C CA . ALA A 1 101 ? -24.011 -6.626 35.267 1.00 88.50 101 ALA A CA 1
ATOM 761 C C . ALA A 1 101 ? -22.652 -6.796 34.571 1.00 88.50 101 ALA A C 1
ATOM 763 O O . ALA A 1 101 ? -21.678 -6.126 34.923 1.00 88.50 101 ALA A O 1
ATOM 764 N N . LEU A 1 102 ? -22.602 -7.675 33.570 1.00 94.62 102 LEU A N 1
ATOM 765 C CA . LEU A 1 102 ? -21.426 -7.844 32.722 1.00 94.62 102 LEU A CA 1
ATOM 766 C C . LEU A 1 102 ? -21.623 -7.062 31.425 1.00 94.62 102 LEU A C 1
ATOM 768 O O . LEU A 1 102 ? -22.667 -7.142 30.776 1.00 94.62 102 LEU A O 1
ATOM 772 N N . PHE A 1 103 ? -20.595 -6.316 31.039 1.00 95.81 103 PHE A N 1
ATOM 773 C CA . PHE A 1 103 ? -20.519 -5.622 29.765 1.00 95.81 103 PHE A CA 1
ATOM 774 C C . PHE A 1 103 ? -19.692 -6.466 28.804 1.00 95.81 103 PHE A C 1
ATOM 776 O O . PHE A 1 103 ? -18.503 -6.685 29.017 1.00 95.81 103 PHE A O 1
ATOM 783 N N . GLY A 1 104 ? -20.337 -6.947 27.753 1.00 94.31 104 GLY A N 1
ATOM 784 C CA . GLY A 1 104 ? -19.721 -7.578 26.603 1.00 94.31 104 GLY A CA 1
ATOM 785 C C . GLY A 1 104 ? -19.366 -6.554 25.535 1.00 94.31 104 GLY A C 1
ATOM 786 O O . GLY A 1 104 ? -20.160 -5.664 25.224 1.00 94.31 104 GLY A O 1
ATOM 787 N N . ARG A 1 105 ? -18.188 -6.698 24.936 1.00 95.81 105 ARG A N 1
ATOM 788 C CA . ARG A 1 105 ? -17.801 -6.011 23.706 1.00 95.81 105 ARG A CA 1
ATOM 789 C C . ARG A 1 105 ? -17.589 -7.038 22.612 1.00 95.81 105 ARG A C 1
ATOM 791 O O . ARG A 1 105 ? -16.792 -7.961 22.770 1.00 95.81 105 ARG A O 1
ATOM 798 N N . VAL A 1 106 ? -18.316 -6.861 21.514 1.00 94.69 106 VAL A N 1
ATOM 799 C CA . VAL A 1 106 ? -18.158 -7.648 20.293 1.00 94.69 106 VAL A CA 1
ATOM 800 C C . VAL A 1 106 ? -17.582 -6.727 19.232 1.00 94.69 106 VAL A C 1
ATOM 802 O O . VAL A 1 106 ? -18.181 -5.700 18.922 1.00 94.69 106 VAL A O 1
ATOM 805 N N . ILE A 1 107 ? -16.412 -7.076 18.704 1.00 93.00 107 ILE A N 1
ATOM 806 C CA . ILE A 1 107 ? -15.823 -6.364 17.567 1.00 93.00 107 ILE A CA 1
ATOM 807 C C . ILE A 1 107 ? -16.025 -7.244 16.345 1.00 93.00 107 ILE A C 1
ATOM 809 O O . ILE A 1 107 ? -15.537 -8.375 16.306 1.00 93.00 107 ILE A O 1
ATOM 813 N N . SER A 1 108 ? -16.739 -6.716 15.359 1.00 91.81 108 SER A N 1
ATOM 814 C CA . SER A 1 108 ? -17.017 -7.385 14.094 1.00 91.81 108 SER A CA 1
ATOM 815 C C . SER A 1 108 ? -16.410 -6.598 12.940 1.00 91.81 108 SER A C 1
ATOM 817 O O . SER A 1 108 ? -16.344 -5.374 12.963 1.00 91.81 108 SER A O 1
ATOM 819 N N . CYS A 1 109 ? -15.961 -7.297 11.906 1.00 88.94 109 CYS A N 1
ATOM 820 C CA . CYS A 1 109 ? -15.507 -6.681 10.665 1.00 88.94 109 CYS A CA 1
ATOM 821 C C . CYS A 1 109 ? -16.091 -7.474 9.501 1.00 88.94 109 CYS A C 1
ATOM 823 O O . CYS A 1 109 ? -16.066 -8.706 9.521 1.00 88.94 109 CYS A O 1
ATOM 825 N N . CYS A 1 110 ? -16.659 -6.780 8.512 1.00 83.19 110 CYS A N 1
ATOM 826 C CA . CYS A 1 110 ? -17.300 -7.405 7.350 1.00 83.19 110 CYS A CA 1
ATOM 827 C C . CYS A 1 110 ? -18.388 -8.433 7.733 1.00 83.19 110 CYS A C 1
ATOM 829 O O . CYS A 1 110 ? -18.502 -9.487 7.111 1.00 83.19 110 CYS A O 1
ATOM 831 N N . GLY A 1 111 ? -19.159 -8.156 8.793 1.00 85.25 111 GLY A N 1
ATOM 832 C CA . GLY A 1 111 ? -20.201 -9.057 9.302 1.00 85.25 111 GLY A CA 1
ATOM 833 C C . GLY A 1 111 ? -19.690 -10.296 10.050 1.00 85.25 111 GLY A C 1
ATOM 834 O O . GLY A 1 111 ? -20.491 -11.150 10.424 1.00 85.25 111 GLY A O 1
ATOM 835 N N . ILE A 1 112 ? -18.378 -10.412 10.288 1.00 85.75 112 ILE A N 1
ATOM 836 C CA . ILE A 1 112 ? -17.766 -11.534 11.009 1.00 85.75 112 ILE A CA 1
ATOM 837 C C . ILE A 1 112 ? -17.304 -11.051 12.383 1.00 85.75 112 ILE A C 1
ATOM 839 O O . ILE A 1 112 ? -16.492 -10.131 12.487 1.00 85.75 112 ILE A O 1
ATOM 843 N N . SER A 1 113 ? -17.811 -11.693 13.439 1.00 91.19 113 SER A N 1
ATOM 844 C CA . SER A 1 113 ? -17.403 -11.433 14.824 1.00 91.19 113 SER A CA 1
ATOM 845 C C . SER A 1 113 ? -15.959 -11.885 15.030 1.00 91.19 113 SER A C 1
ATOM 847 O O . SER A 1 113 ? -15.676 -13.081 15.008 1.00 91.19 113 SER A O 1
ATOM 849 N N . LEU A 1 114 ? -15.056 -10.932 15.257 1.00 91.25 114 LEU A N 1
ATOM 850 C CA . LEU A 1 114 ? -13.631 -11.189 15.460 1.00 91.25 114 LEU A CA 1
ATOM 851 C C . LEU A 1 114 ? -13.325 -11.584 16.899 1.00 91.25 114 LEU A C 1
ATOM 853 O O . LEU A 1 114 ? -12.541 -12.494 17.147 1.00 91.25 114 LEU A O 1
ATOM 857 N N . VAL A 1 115 ? -13.941 -10.885 17.851 1.00 94.38 115 VAL A N 1
ATOM 858 C CA . VAL A 1 115 ? -13.727 -11.123 19.275 1.00 94.38 115 VAL A CA 1
ATOM 859 C C . VAL A 1 115 ? -14.983 -10.792 20.062 1.00 94.38 115 VAL A C 1
ATOM 861 O O . VAL A 1 115 ? -15.747 -9.897 19.692 1.00 94.38 115 VAL A O 1
ATOM 864 N N . ARG A 1 116 ? -15.174 -11.504 21.170 1.00 95.31 116 ARG A N 1
ATOM 865 C CA . ARG A 1 116 ? -16.217 -11.242 22.155 1.00 95.31 116 ARG A CA 1
ATOM 866 C C . ARG A 1 116 ? -15.605 -11.365 23.542 1.00 95.31 116 ARG A C 1
ATOM 868 O O . ARG A 1 116 ? -15.240 -12.461 23.948 1.00 95.31 116 ARG A O 1
ATOM 875 N N . GLU A 1 117 ? -15.514 -10.248 24.246 1.00 96.75 117 GLU A N 1
ATOM 876 C CA . GLU A 1 117 ? -14.909 -10.169 25.577 1.00 96.75 117 GLU A CA 1
ATOM 877 C C . GLU A 1 117 ? -15.877 -9.538 26.573 1.00 96.75 117 GLU A C 1
ATOM 879 O O . GLU A 1 117 ? -16.683 -8.686 26.197 1.00 96.75 117 GLU A O 1
ATOM 884 N N . PHE A 1 118 ? -15.801 -9.945 27.840 1.00 95.00 118 PHE A N 1
ATOM 885 C CA . PHE A 1 118 ? -16.709 -9.493 28.897 1.00 95.00 118 PHE A CA 1
ATOM 886 C C . PHE A 1 118 ? -15.939 -8.940 30.095 1.00 95.00 118 PHE A C 1
ATOM 888 O O . PHE A 1 118 ? -14.925 -9.501 30.500 1.00 95.00 118 PHE A O 1
ATOM 895 N N . ALA A 1 119 ? -16.444 -7.862 30.696 1.00 96.00 119 ALA A N 1
ATOM 896 C CA . ALA A 1 119 ? -15.916 -7.318 31.945 1.00 96.00 119 ALA A CA 1
ATOM 897 C C . ALA A 1 119 ? -17.008 -6.642 32.787 1.00 96.00 119 ALA A C 1
ATOM 899 O O . ALA A 1 119 ? -18.090 -6.327 32.299 1.00 96.00 119 ALA A O 1
ATOM 900 N N . SER A 1 120 ? -16.706 -6.362 34.057 1.00 94.19 120 SER A N 1
ATOM 901 C CA . SER A 1 120 ? -17.601 -5.629 34.970 1.00 94.19 120 SER A CA 1
ATOM 902 C C . SER A 1 120 ? -17.738 -4.138 34.635 1.00 94.19 120 SER A C 1
ATOM 904 O O . SER A 1 120 ? -18.671 -3.484 35.095 1.00 94.19 120 SER A O 1
ATOM 906 N N . GLN A 1 121 ? -16.828 -3.589 33.826 1.00 95.38 121 GLN A N 1
ATOM 907 C CA . GLN A 1 121 ? -16.847 -2.200 33.365 1.00 95.38 121 GLN A CA 1
ATOM 908 C C . GLN A 1 121 ? -16.747 -2.144 31.841 1.00 95.38 121 GLN A C 1
ATOM 910 O O . GLN A 1 121 ? -15.946 -2.864 31.240 1.00 95.38 121 GLN A O 1
ATOM 915 N N . LYS A 1 122 ? -17.511 -1.238 31.220 1.00 93.50 122 LYS A N 1
ATOM 916 C CA . LYS A 1 122 ? -17.546 -1.047 29.761 1.00 93.50 122 LYS A CA 1
ATOM 917 C C . LYS A 1 122 ? -16.158 -0.777 29.168 1.00 93.50 122 LYS A C 1
ATOM 919 O O . LYS A 1 122 ? -15.767 -1.445 28.213 1.00 93.50 122 LYS A O 1
ATOM 924 N N . ASP A 1 123 ? -15.402 0.136 29.775 1.00 92.94 123 ASP A N 1
ATOM 925 C CA . ASP A 1 123 ? -14.060 0.516 29.313 1.00 92.94 123 ASP A CA 1
ATOM 926 C C . ASP A 1 123 ? -13.060 -0.641 29.435 1.00 92.94 123 ASP A C 1
ATOM 928 O O . ASP A 1 123 ? -12.128 -0.766 28.640 1.00 92.94 123 ASP A O 1
ATOM 932 N N . HIS A 1 124 ? -13.254 -1.514 30.428 1.00 94.31 124 HIS A N 1
ATOM 933 C CA . HIS A 1 124 ? -12.404 -2.682 30.625 1.00 94.31 124 HIS A CA 1
ATOM 934 C C . HIS A 1 124 ? -12.697 -3.769 29.585 1.00 94.31 124 HIS A C 1
ATOM 936 O O . HIS A 1 124 ? -11.760 -4.319 29.016 1.00 94.31 124 HIS A O 1
ATOM 942 N N . ALA A 1 125 ? -13.973 -4.031 29.280 1.00 94.69 125 ALA A N 1
ATOM 943 C CA . ALA A 1 125 ? -14.369 -4.981 28.235 1.00 94.69 125 ALA A CA 1
ATOM 944 C C . ALA A 1 125 ? -13.834 -4.556 26.860 1.00 94.69 125 ALA A C 1
ATOM 946 O O . ALA A 1 125 ? -13.386 -5.380 26.068 1.00 94.69 125 ALA A O 1
ATOM 947 N N . GLU A 1 126 ? -13.837 -3.250 26.598 1.00 93.62 126 GLU A N 1
ATOM 948 C CA . GLU A 1 126 ? -13.305 -2.660 25.373 1.00 93.62 126 GLU A CA 1
ATOM 949 C C . GLU A 1 126 ? -11.789 -2.833 25.262 1.00 93.62 126 GLU A C 1
ATOM 951 O O . GLU A 1 126 ? -11.309 -3.349 24.254 1.00 93.62 126 GLU A O 1
ATOM 956 N N . LYS A 1 127 ? -11.037 -2.514 26.322 1.00 92.75 127 LYS A N 1
ATOM 957 C CA . LYS A 1 127 ? -9.592 -2.793 26.379 1.00 92.75 127 LYS A CA 1
ATOM 958 C C . LYS A 1 127 ? -9.281 -4.279 26.195 1.00 92.75 127 LYS A C 1
ATOM 960 O O . LYS A 1 127 ? -8.358 -4.614 25.459 1.00 92.75 127 LYS A O 1
ATOM 965 N N . LEU A 1 128 ? -10.060 -5.164 26.819 1.00 94.62 128 LEU A N 1
ATOM 966 C CA . LEU A 1 128 ? -9.871 -6.612 26.725 1.00 94.62 128 LEU A CA 1
ATOM 967 C C . LEU A 1 128 ? -10.099 -7.122 25.293 1.00 94.62 128 LEU A C 1
ATOM 969 O O . LEU A 1 128 ? -9.296 -7.908 24.790 1.00 94.62 128 LEU A O 1
ATOM 973 N N . ALA A 1 129 ? -11.144 -6.636 24.616 1.00 94.44 129 ALA A N 1
ATOM 974 C CA . ALA A 1 129 ? -11.443 -6.975 23.225 1.00 94.44 129 ALA A CA 1
ATOM 975 C C . ALA A 1 129 ? -10.310 -6.550 22.273 1.00 94.44 129 ALA A C 1
ATOM 977 O O . ALA A 1 129 ? -9.849 -7.353 21.463 1.00 94.44 129 ALA A O 1
ATOM 978 N N . ILE A 1 130 ? -9.817 -5.315 22.410 1.00 92.19 130 ILE A N 1
ATOM 979 C CA . ILE A 1 130 ? -8.709 -4.779 21.599 1.00 92.19 130 ILE A CA 1
ATOM 980 C C . ILE A 1 130 ? -7.442 -5.594 21.807 1.00 92.19 130 ILE A C 1
ATOM 982 O O . ILE A 1 130 ? -6.840 -6.031 20.830 1.00 92.19 130 ILE A O 1
ATOM 986 N N . ASN A 1 131 ? -7.056 -5.809 23.068 1.00 92.25 131 ASN A N 1
ATOM 987 C CA . ASN A 1 131 ? -5.847 -6.555 23.401 1.00 92.25 131 ASN A CA 1
ATOM 988 C C . ASN A 1 131 ? -5.928 -7.979 22.852 1.00 92.25 131 ASN A C 1
ATOM 990 O O . ASN A 1 131 ? -4.968 -8.471 22.288 1.00 92.25 131 ASN A O 1
ATOM 994 N N . THR A 1 132 ? -7.099 -8.609 22.899 1.00 93.56 132 THR A N 1
ATOM 995 C CA . THR A 1 132 ? -7.272 -9.968 22.373 1.00 93.56 132 THR A CA 1
ATOM 996 C C .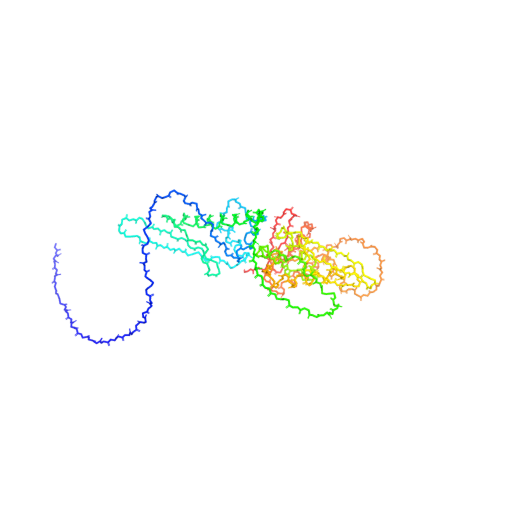 THR A 1 132 ? -7.152 -10.032 20.844 1.00 93.56 132 THR A C 1
ATOM 998 O O . THR A 1 132 ? -6.547 -10.969 20.314 1.00 93.56 132 THR A O 1
ATOM 1001 N N . ILE A 1 133 ? -7.671 -9.035 20.114 1.00 92.81 133 ILE A N 1
ATOM 1002 C CA . ILE A 1 133 ? -7.422 -8.915 18.665 1.00 92.81 133 ILE A CA 1
ATOM 1003 C C . ILE A 1 133 ? -5.936 -8.681 18.406 1.00 92.81 133 ILE A C 1
ATOM 1005 O O . ILE A 1 133 ? -5.361 -9.323 17.530 1.00 92.81 133 ILE A O 1
ATOM 1009 N N . TRP A 1 134 ? -5.313 -7.784 19.167 1.00 92.56 134 TRP A N 1
ATOM 1010 C CA . TRP A 1 134 ? -3.901 -7.453 19.031 1.00 92.56 134 TRP A CA 1
ATOM 1011 C C . TRP A 1 134 ? -2.991 -8.660 19.262 1.00 92.56 134 TRP A C 1
ATOM 1013 O O . TRP A 1 134 ? -2.175 -8.971 18.398 1.00 92.56 134 TRP A O 1
ATOM 1023 N N . ASP A 1 135 ? -3.199 -9.392 20.356 1.00 90.50 135 ASP A N 1
ATOM 1024 C CA . ASP A 1 135 ? -2.476 -10.619 20.688 1.00 90.50 135 ASP A CA 1
ATOM 1025 C C . ASP A 1 135 ? -2.617 -11.649 19.561 1.00 90.50 135 ASP A C 1
ATOM 1027 O O . ASP A 1 135 ? -1.648 -12.301 19.174 1.00 90.50 135 ASP A O 1
ATOM 1031 N N . SER A 1 136 ? -3.818 -11.761 18.979 1.00 90.38 136 SER A N 1
ATOM 1032 C CA . SER A 1 136 ? -4.062 -12.639 17.831 1.00 90.38 136 SER A CA 1
ATOM 1033 C C . SER A 1 136 ? -3.256 -12.184 16.611 1.00 90.38 136 SER A C 1
ATOM 1035 O O . SER A 1 136 ? -2.570 -12.992 15.989 1.00 90.38 136 SER A O 1
ATOM 1037 N N . LEU A 1 137 ? -3.274 -10.890 16.279 1.00 90.25 137 LEU A N 1
ATOM 1038 C CA . LEU A 1 137 ? -2.510 -10.344 15.153 1.00 90.25 137 LEU A CA 1
ATOM 1039 C C . LEU A 1 137 ? -0.996 -10.514 15.345 1.00 90.25 137 LEU A C 1
ATOM 1041 O O . LEU A 1 137 ? -0.309 -10.916 14.405 1.00 90.25 137 LEU A O 1
ATOM 1045 N N . GLN A 1 138 ? -0.478 -10.259 16.549 1.00 89.38 138 GLN A N 1
ATOM 1046 C CA . GLN A 1 138 ? 0.931 -10.467 16.884 1.00 89.38 138 GLN A CA 1
ATOM 1047 C C . GLN A 1 138 ? 1.329 -11.932 16.780 1.00 89.38 138 GLN A C 1
ATOM 1049 O O . GLN A 1 138 ? 2.353 -12.248 16.173 1.00 89.38 138 GLN A O 1
ATOM 1054 N N . LEU A 1 139 ? 0.515 -12.835 17.332 1.00 86.88 139 LEU A N 1
ATOM 1055 C CA . LEU A 1 139 ? 0.778 -14.264 17.259 1.00 86.88 139 LEU A CA 1
ATOM 1056 C C . LEU A 1 139 ? 0.933 -14.703 15.801 1.00 86.88 139 LEU A C 1
ATOM 1058 O O . LEU A 1 139 ? 1.902 -15.374 15.460 1.00 86.88 139 LEU A O 1
ATOM 1062 N N . TYR A 1 140 ? 0.040 -14.257 14.918 1.00 83.69 140 TYR A N 1
ATOM 1063 C CA . TYR A 1 140 ? 0.127 -14.561 13.490 1.00 83.69 140 TYR A CA 1
ATOM 1064 C C . TYR A 1 140 ? 1.320 -13.889 12.803 1.00 83.69 140 TYR A C 1
ATOM 1066 O O . TYR A 1 140 ? 1.986 -14.523 11.978 1.00 83.69 140 TYR A O 1
ATOM 1074 N N . ALA A 1 141 ? 1.643 -12.647 13.171 1.00 83.44 141 ALA A N 1
ATOM 1075 C CA . ALA A 1 141 ? 2.817 -11.946 12.658 1.00 83.44 141 ALA A CA 1
ATOM 1076 C C . ALA A 1 141 ? 4.122 -12.682 13.020 1.00 83.44 141 ALA A C 1
ATOM 1078 O O . ALA A 1 141 ? 5.028 -12.777 12.189 1.00 83.44 141 ALA A O 1
ATOM 1079 N N . HIS A 1 142 ? 4.196 -13.270 14.219 1.00 80.25 142 HIS A N 1
ATOM 1080 C CA . HIS A 1 142 ? 5.340 -14.053 14.686 1.00 80.25 142 HIS A CA 1
ATOM 1081 C C . HIS A 1 142 ? 5.367 -15.486 14.132 1.00 80.25 142 HIS A C 1
ATOM 1083 O O . HIS A 1 142 ? 6.430 -15.966 13.733 1.00 80.25 142 HIS A O 1
ATOM 1089 N N . CYS A 1 143 ? 4.221 -16.168 14.046 1.00 70.12 143 CYS A N 1
ATOM 1090 C CA . CYS A 1 143 ? 4.125 -17.526 13.499 1.00 70.12 143 CYS A CA 1
ATOM 1091 C C . CYS A 1 143 ? 4.456 -17.581 11.999 1.00 70.12 143 CYS A C 1
ATOM 1093 O O . CYS A 1 143 ? 5.037 -18.562 11.536 1.00 70.12 143 CYS A O 1
ATOM 1095 N N . SER A 1 144 ? 4.183 -16.506 11.252 1.00 54.47 144 SER A N 1
ATOM 1096 C CA . SER A 1 144 ? 4.562 -16.377 9.837 1.00 54.47 144 SER A CA 1
ATOM 1097 C C . SER A 1 144 ? 6.082 -16.448 9.602 1.00 54.47 144 SER A C 1
ATOM 1099 O O . SER A 1 144 ? 6.508 -16.798 8.504 1.00 54.47 144 SER A O 1
ATOM 1101 N N . ALA A 1 145 ? 6.914 -16.152 10.608 1.00 44.00 145 ALA A N 1
ATOM 1102 C CA . ALA A 1 145 ? 8.374 -16.176 10.477 1.00 44.00 145 ALA A CA 1
ATOM 1103 C C . ALA A 1 145 ? 9.011 -17.543 10.804 1.00 44.00 145 ALA A C 1
ATOM 1105 O O . ALA A 1 145 ? 10.187 -17.755 10.514 1.00 44.00 145 ALA A O 1
ATOM 1106 N N . ARG A 1 146 ? 8.264 -18.471 11.420 1.00 36.75 146 ARG A N 1
ATOM 1107 C CA . ARG A 1 146 ? 8.756 -19.794 11.834 1.00 36.75 146 ARG A CA 1
ATOM 1108 C C . ARG A 1 146 ? 7.716 -20.865 11.534 1.00 36.75 146 ARG A C 1
ATOM 1110 O O . ARG A 1 146 ? 7.031 -21.339 12.433 1.00 36.75 146 ARG A O 1
ATOM 1117 N N . THR A 1 147 ? 7.610 -21.282 10.281 1.00 32.56 147 THR A N 1
ATOM 1118 C CA . THR A 1 147 ? 6.966 -22.563 9.968 1.00 32.56 147 THR A CA 1
ATOM 1119 C C . THR A 1 147 ? 8.046 -23.518 9.493 1.00 32.56 147 THR A C 1
ATOM 1121 O O . THR A 1 147 ? 8.455 -23.508 8.337 1.00 32.56 147 THR A O 1
ATOM 1124 N N . THR A 1 148 ? 8.564 -24.277 10.457 1.00 32.44 148 THR A N 1
ATOM 1125 C CA . THR A 1 148 ? 9.282 -25.534 10.248 1.00 32.44 148 THR A CA 1
ATOM 1126 C C . THR A 1 148 ? 8.429 -26.485 9.418 1.00 32.44 148 THR A C 1
ATOM 1128 O O . THR A 1 148 ? 7.210 -26.524 9.592 1.00 32.44 148 THR A O 1
ATOM 1131 N N . ASP A 1 149 ? 9.091 -27.241 8.547 1.00 30.11 149 ASP A N 1
ATOM 1132 C CA . ASP A 1 149 ? 8.528 -28.240 7.642 1.00 30.11 149 ASP A CA 1
ATOM 1133 C C . ASP A 1 149 ? 7.463 -29.116 8.318 1.00 30.11 149 ASP A C 1
ATOM 1135 O O . ASP A 1 149 ? 7.766 -30.011 9.108 1.00 30.11 149 ASP A O 1
ATOM 1139 N N . ILE A 1 150 ? 6.193 -28.879 7.990 1.00 29.12 150 ILE A N 1
ATOM 1140 C CA . ILE A 1 150 ? 5.141 -29.868 8.220 1.00 29.12 150 ILE A CA 1
ATOM 1141 C C . ILE A 1 150 ? 5.156 -30.767 6.987 1.00 29.12 150 ILE A C 1
ATOM 1143 O O . ILE A 1 150 ? 4.571 -30.445 5.952 1.00 29.12 150 ILE A O 1
ATOM 1147 N N . VAL A 1 151 ? 5.891 -31.874 7.091 1.00 26.17 151 VAL A N 1
ATOM 1148 C CA . VAL A 1 151 ? 5.872 -32.959 6.108 1.00 26.17 151 VAL A CA 1
ATOM 1149 C C . VAL A 1 151 ? 4.480 -33.578 6.130 1.00 26.17 151 VAL A C 1
ATOM 1151 O O . VAL A 1 151 ? 4.078 -34.205 7.109 1.00 26.17 151 VAL A O 1
ATOM 1154 N N . TRP A 1 152 ? 3.735 -33.387 5.047 1.00 25.75 152 TRP A N 1
ATOM 1155 C CA . TRP A 1 152 ? 2.493 -34.105 4.814 1.00 25.75 152 TRP A CA 1
ATOM 1156 C C . TRP A 1 152 ? 2.829 -35.367 4.014 1.00 25.75 152 TRP A C 1
ATOM 1158 O O . TRP A 1 152 ? 3.050 -35.299 2.807 1.00 25.75 152 TRP A O 1
ATOM 1168 N N . ASP A 1 153 ? 2.933 -36.512 4.693 1.00 30.45 153 ASP A N 1
ATOM 1169 C CA . ASP A 1 153 ? 3.128 -37.812 4.040 1.00 30.45 153 ASP A CA 1
ATOM 1170 C C . ASP A 1 153 ? 1.779 -38.315 3.505 1.00 30.45 153 ASP A C 1
ATOM 1172 O O . ASP A 1 153 ? 1.025 -39.035 4.163 1.00 30.45 153 ASP A O 1
ATOM 1176 N N . GLY A 1 154 ? 1.425 -37.826 2.318 1.00 29.03 154 GLY A N 1
ATOM 1177 C CA . GLY A 1 154 ? 0.250 -38.252 1.570 1.00 29.03 154 GLY A CA 1
ATOM 1178 C C . GLY A 1 154 ? 0.543 -39.512 0.765 1.00 29.03 154 GLY A C 1
ATOM 1179 O O . GLY A 1 154 ? 0.674 -39.448 -0.456 1.00 29.03 154 GLY A O 1
ATOM 1180 N N . LYS A 1 155 ? 0.623 -40.665 1.435 1.00 28.08 155 LYS A N 1
ATOM 1181 C CA . LYS A 1 155 ? 0.594 -41.971 0.766 1.00 28.08 155 LYS A CA 1
ATOM 1182 C C . LYS A 1 155 ? -0.719 -42.117 -0.007 1.00 28.08 155 LYS A C 1
ATOM 1184 O O . LYS A 1 155 ? -1.792 -42.166 0.590 1.00 28.08 155 LYS A O 1
ATOM 1189 N N . THR A 1 156 ? -0.630 -42.218 -1.329 1.00 30.72 156 THR A N 1
ATOM 1190 C CA . THR A 1 156 ? -1.707 -42.751 -2.171 1.00 30.72 156 THR A CA 1
ATOM 1191 C C . THR A 1 156 ? -1.165 -43.958 -2.921 1.00 30.72 156 THR A C 1
ATOM 1193 O O . THR A 1 156 ? -0.260 -43.854 -3.746 1.00 30.72 156 THR A O 1
ATOM 1196 N N . ASP A 1 157 ? -1.689 -45.126 -2.563 1.00 30.83 157 ASP A N 1
ATOM 1197 C CA . ASP A 1 157 ? -1.388 -46.389 -3.219 1.00 30.83 157 ASP A CA 1
ATOM 1198 C C . ASP A 1 157 ? -2.198 -46.531 -4.518 1.00 30.83 157 ASP A C 1
ATOM 1200 O O . ASP A 1 157 ? -3.419 -46.392 -4.501 1.00 30.83 157 ASP A O 1
ATOM 1204 N N . SER A 1 158 ? -1.506 -46.978 -5.581 1.00 37.62 158 SER A N 1
ATOM 1205 C CA . SER A 1 158 ? -1.976 -47.813 -6.718 1.00 37.62 158 SER A CA 1
ATOM 1206 C C . SER A 1 158 ? -3.059 -47.261 -7.675 1.00 37.62 158 SER A C 1
ATOM 1208 O O . SER A 1 158 ? -3.985 -46.583 -7.267 1.00 37.62 158 SER A O 1
ATOM 1210 N N . ALA A 1 159 ? -3.124 -47.570 -8.975 1.00 32.22 159 ALA A N 1
ATOM 1211 C CA . ALA A 1 159 ? -2.279 -48.215 -9.987 1.00 32.22 159 ALA A CA 1
ATOM 1212 C C . ALA A 1 159 ? -3.014 -48.032 -11.344 1.00 32.22 159 ALA A C 1
ATOM 1214 O O . ALA A 1 159 ? -4.244 -48.022 -11.364 1.00 32.22 159 ALA A O 1
ATOM 1215 N N . GLY A 1 160 ? -2.298 -47.925 -12.474 1.00 28.66 160 GLY A N 1
ATOM 1216 C CA . GLY A 1 160 ? -2.925 -47.879 -13.808 1.00 28.66 160 GLY A CA 1
ATOM 1217 C C . GLY A 1 160 ? -1.989 -47.507 -14.965 1.00 28.66 160 GLY A C 1
ATOM 1218 O O . GLY A 1 160 ? -1.966 -46.367 -15.411 1.00 28.66 160 GLY A O 1
ATOM 1219 N N . THR A 1 161 ? -1.225 -48.486 -15.448 1.00 31.95 161 THR A N 1
ATOM 1220 C CA . THR A 1 161 ? -0.499 -48.571 -16.740 1.00 31.95 161 THR A CA 1
ATOM 1221 C C . THR A 1 161 ? -1.494 -48.424 -17.929 1.00 31.95 161 THR A C 1
ATOM 1223 O O . THR A 1 161 ? -2.638 -48.829 -17.767 1.00 31.95 161 THR A O 1
ATOM 1226 N N . LEU A 1 162 ? -1.237 -47.912 -19.150 1.00 30.62 162 LEU A N 1
ATOM 1227 C CA . LEU A 1 162 ? -0.134 -48.103 -20.111 1.00 30.62 162 LEU A CA 1
ATOM 1228 C C . LEU A 1 162 ? -0.264 -47.102 -21.311 1.00 30.62 162 LEU A C 1
ATOM 1230 O O . LEU A 1 162 ? -1.351 -46.955 -21.854 1.00 30.62 162 LEU A O 1
ATOM 1234 N N . SER A 1 163 ? 0.865 -46.506 -21.742 1.00 30.64 163 SER A N 1
ATOM 1235 C CA . SER A 1 163 ? 1.343 -46.176 -23.120 1.00 30.64 163 SER A CA 1
ATOM 1236 C C . SER A 1 163 ? 0.412 -45.590 -24.210 1.00 30.64 163 SER A C 1
ATOM 1238 O O . SER A 1 163 ? -0.526 -46.252 -24.633 1.00 30.64 163 SER A O 1
ATOM 1240 N N . THR A 1 164 ? 0.803 -44.467 -24.849 1.00 30.08 164 THR A N 1
ATOM 1241 C CA . THR A 1 164 ? 1.362 -44.432 -26.232 1.00 30.08 164 THR A CA 1
ATOM 1242 C C . THR A 1 164 ? 2.108 -43.103 -26.484 1.00 30.08 164 THR A C 1
ATOM 1244 O O . THR A 1 164 ? 1.819 -42.072 -25.890 1.00 30.08 164 THR A O 1
ATOM 1247 N N . GLN A 1 165 ? 3.131 -43.174 -27.330 1.00 34.59 165 GLN A N 1
ATOM 1248 C CA . GLN A 1 165 ? 4.324 -42.340 -27.439 1.00 34.59 165 GLN A CA 1
ATOM 1249 C C . GLN A 1 165 ? 4.174 -41.188 -28.458 1.00 34.59 165 GLN A C 1
ATOM 1251 O O . GLN A 1 165 ? 3.871 -41.426 -29.624 1.00 34.59 165 GLN A O 1
ATOM 1256 N N . GLY A 1 166 ? 4.483 -39.954 -28.050 1.00 30.70 166 GLY A N 1
ATOM 1257 C CA . GLY A 1 166 ? 4.669 -38.799 -28.936 1.00 30.70 166 GLY A CA 1
ATOM 1258 C C . GLY A 1 166 ? 5.529 -37.742 -28.243 1.00 30.70 166 GLY A C 1
ATOM 1259 O O . GLY A 1 166 ? 5.093 -37.137 -27.273 1.00 30.70 166 GLY A O 1
ATOM 1260 N N . ARG A 1 167 ? 6.780 -37.556 -28.692 1.00 34.81 167 ARG A N 1
ATOM 1261 C CA . ARG A 1 167 ? 7.745 -36.592 -28.129 1.00 34.81 167 ARG A CA 1
ATOM 1262 C C . ARG A 1 167 ? 7.277 -35.150 -28.377 1.00 34.81 167 ARG A C 1
ATOM 1264 O O . ARG A 1 167 ? 7.729 -34.496 -29.310 1.00 34.81 167 ARG A O 1
ATOM 1271 N N . SER A 1 168 ? 6.406 -34.658 -27.507 1.00 33.81 168 SER A N 1
ATOM 1272 C CA . SER A 1 168 ? 6.310 -33.244 -27.161 1.00 33.81 168 SER A CA 1
ATOM 1273 C C . SER A 1 168 ? 7.148 -33.038 -25.902 1.00 33.81 168 SER A C 1
ATOM 1275 O O . SER A 1 168 ? 7.093 -33.856 -24.984 1.00 33.81 168 SER A O 1
ATOM 1277 N N . ARG A 1 169 ? 7.974 -31.988 -25.853 1.00 37.31 169 ARG A N 1
ATOM 1278 C CA . ARG A 1 169 ? 8.607 -31.538 -24.605 1.00 37.31 169 ARG A CA 1
ATOM 1279 C C . ARG A 1 169 ? 7.492 -30.952 -23.733 1.00 37.31 169 ARG A C 1
ATOM 1281 O O . ARG A 1 169 ? 7.303 -29.742 -23.685 1.00 37.31 169 ARG A O 1
ATOM 1288 N N . GLU A 1 170 ? 6.719 -31.822 -23.094 1.00 35.09 170 GLU A N 1
ATOM 1289 C CA . GLU A 1 170 ? 5.908 -31.446 -21.948 1.00 35.09 170 GLU A CA 1
ATOM 1290 C C . GLU A 1 170 ? 6.872 -31.028 -20.844 1.00 35.09 170 GLU A C 1
ATOM 1292 O O . GLU A 1 170 ? 7.708 -31.803 -20.375 1.00 35.09 170 GLU A O 1
ATOM 1297 N N . SER A 1 171 ? 6.797 -29.742 -20.516 1.00 39.50 171 SER A N 1
ATOM 1298 C CA . SER A 1 171 ? 7.354 -29.166 -19.306 1.00 39.50 171 SER A CA 1
ATOM 1299 C C . SER A 1 171 ? 6.854 -30.006 -18.136 1.00 39.50 171 SER A C 1
ATOM 1301 O O . SER A 1 171 ? 5.684 -29.954 -17.765 1.00 39.50 171 SER A O 1
ATOM 1303 N N . THR A 1 172 ? 7.741 -30.834 -17.594 1.00 34.84 172 THR A N 1
ATOM 1304 C CA . THR A 1 172 ? 7.565 -31.439 -16.281 1.00 34.84 172 THR A CA 1
ATOM 1305 C C . THR A 1 172 ? 7.342 -30.294 -15.308 1.00 34.84 172 THR A C 1
ATOM 1307 O O . THR A 1 172 ? 8.257 -29.500 -15.082 1.00 34.84 172 THR A O 1
ATOM 1310 N N . ALA A 1 173 ? 6.113 -30.178 -14.805 1.00 37.81 173 ALA A N 1
ATOM 1311 C CA . ALA A 1 173 ? 5.763 -29.234 -13.764 1.00 37.81 173 ALA A CA 1
ATOM 1312 C C . ALA A 1 173 ? 6.766 -29.399 -12.614 1.00 37.81 173 ALA A C 1
ATOM 1314 O O . ALA A 1 173 ? 6.876 -30.471 -12.015 1.00 37.81 173 ALA A O 1
ATOM 1315 N N . SER A 1 174 ? 7.541 -28.337 -12.389 1.00 42.97 174 SER A N 1
ATOM 1316 C CA . SER A 1 174 ? 8.459 -28.185 -11.261 1.00 42.97 174 SER A CA 1
ATOM 1317 C C . SER A 1 174 ? 7.707 -28.438 -9.944 1.00 42.97 174 SER A C 1
ATOM 1319 O O . SER A 1 174 ? 6.483 -28.258 -9.906 1.00 42.97 174 SER A O 1
ATOM 1321 N N . PRO A 1 175 ? 8.399 -28.880 -8.876 1.00 44.59 175 PRO A N 1
ATOM 1322 C CA . PRO A 1 175 ? 7.770 -29.304 -7.631 1.00 44.59 175 PRO A CA 1
ATOM 1323 C C . PRO A 1 175 ? 6.793 -28.237 -7.148 1.00 44.59 175 PRO A C 1
ATOM 1325 O O . PRO A 1 175 ? 7.124 -27.053 -7.099 1.00 44.59 175 PRO A O 1
ATOM 1328 N N . ALA A 1 176 ? 5.569 -28.685 -6.861 1.00 49.62 176 ALA A N 1
ATOM 1329 C CA . ALA A 1 176 ? 4.449 -27.844 -6.488 1.00 49.62 176 ALA A CA 1
ATOM 1330 C C . ALA A 1 176 ? 4.898 -26.823 -5.443 1.00 49.62 176 ALA A C 1
ATOM 1332 O O . ALA A 1 176 ? 5.250 -27.185 -4.319 1.00 49.62 176 ALA A O 1
ATOM 1333 N N . PHE A 1 177 ? 4.890 -25.551 -5.840 1.00 53.50 177 PHE A N 1
ATOM 1334 C CA . PHE A 1 177 ? 4.985 -24.421 -4.936 1.00 53.50 177 PHE A CA 1
ATOM 1335 C C . PHE A 1 177 ? 4.051 -24.706 -3.755 1.00 53.50 177 PHE A C 1
ATOM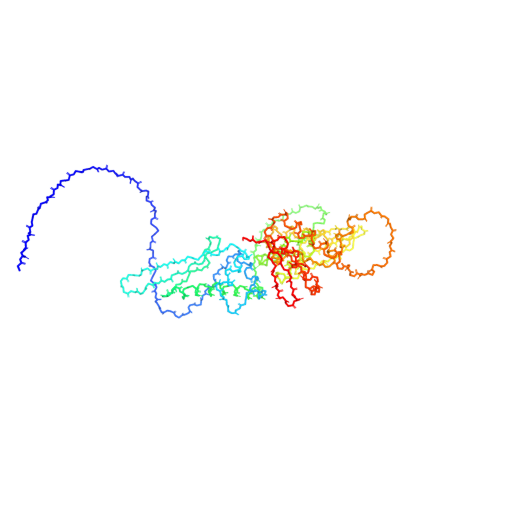 1337 O O . PHE A 1 177 ? 2.836 -24.780 -3.942 1.00 53.50 177 PHE A O 1
ATOM 1344 N N . SER A 1 178 ? 4.635 -25.012 -2.589 1.00 56.97 178 SER A N 1
ATOM 1345 C CA . SER A 1 178 ? 3.919 -25.628 -1.468 1.00 56.97 178 SER A CA 1
ATOM 1346 C C . SER A 1 178 ? 2.620 -24.873 -1.205 1.00 56.97 178 SER A C 1
ATOM 1348 O O . SER A 1 178 ? 2.644 -23.693 -0.844 1.00 56.97 178 SER A O 1
ATOM 1350 N N . ALA A 1 179 ? 1.484 -25.553 -1.391 1.00 54.03 179 ALA A N 1
ATOM 1351 C CA . ALA A 1 179 ? 0.155 -24.966 -1.228 1.00 54.03 179 ALA A CA 1
ATOM 1352 C C . ALA A 1 179 ? -0.015 -24.290 0.148 1.00 54.03 179 ALA A C 1
ATOM 1354 O O . ALA A 1 179 ? -0.762 -23.323 0.280 1.00 54.03 179 ALA A O 1
ATOM 1355 N N . ALA A 1 180 ? 0.747 -24.739 1.154 1.00 49.53 180 ALA A N 1
ATOM 1356 C CA . ALA A 1 180 ? 0.775 -24.154 2.488 1.00 49.53 180 ALA A CA 1
ATOM 1357 C C . ALA A 1 180 ? 1.319 -22.710 2.522 1.00 49.53 180 ALA A C 1
ATOM 1359 O O . ALA A 1 180 ? 0.854 -21.914 3.333 1.00 49.53 180 ALA A O 1
ATOM 1360 N N . LYS A 1 181 ? 2.257 -22.335 1.637 1.00 62.16 181 LYS A N 1
ATOM 1361 C CA . LYS A 1 181 ? 2.767 -20.951 1.543 1.00 62.16 181 LYS A CA 1
ATOM 1362 C C . LYS A 1 181 ? 1.893 -20.055 0.665 1.00 62.16 181 LYS A C 1
ATOM 1364 O O . LYS A 1 181 ? 1.837 -18.853 0.912 1.00 62.16 181 LYS A O 1
ATOM 1369 N N . VAL A 1 182 ? 1.169 -20.623 -0.306 1.00 61.31 182 VAL A N 1
ATOM 1370 C CA . VAL A 1 182 ? 0.225 -19.872 -1.163 1.00 61.31 182 VAL A CA 1
ATOM 1371 C C . VAL A 1 182 ? -0.841 -19.169 -0.323 1.00 61.31 182 VAL A C 1
ATOM 1373 O O . VAL A 1 182 ? -1.177 -18.024 -0.603 1.00 61.31 182 VAL A O 1
ATOM 1376 N N . GLY A 1 183 ? -1.329 -19.818 0.739 1.00 63.03 183 GLY A N 1
ATOM 1377 C CA . GLY A 1 183 ? -2.401 -19.274 1.579 1.00 63.03 183 GLY A CA 1
ATOM 1378 C C . GLY A 1 183 ? -2.048 -17.996 2.350 1.00 63.03 183 GLY A C 1
ATOM 1379 O O . GLY A 1 183 ? -2.953 -17.301 2.801 1.00 63.03 183 GLY A O 1
ATOM 1380 N N . LEU A 1 184 ? -0.758 -17.673 2.498 1.00 74.00 184 LEU A N 1
ATOM 1381 C CA . LEU A 1 184 ? -0.287 -16.471 3.203 1.00 74.00 184 LEU A CA 1
ATOM 1382 C C . LEU A 1 184 ? 0.188 -15.366 2.254 1.00 74.00 184 LEU A C 1
ATOM 1384 O O . LEU A 1 184 ? 0.544 -14.282 2.713 1.00 74.00 184 LEU A O 1
ATOM 1388 N N . LEU A 1 185 ? 0.217 -15.638 0.950 1.00 83.38 185 LEU A N 1
ATOM 1389 C CA . LEU A 1 185 ? 0.633 -14.672 -0.051 1.00 83.38 185 LEU A CA 1
ATOM 1390 C C . LEU A 1 185 ? -0.500 -13.699 -0.366 1.00 83.38 185 LEU A C 1
ATOM 1392 O O . LEU A 1 185 ? -1.672 -14.062 -0.397 1.00 83.38 185 LEU A O 1
ATOM 1396 N N . CYS A 1 186 ? -0.141 -12.455 -0.651 1.00 88.06 186 CYS A N 1
ATOM 1397 C CA . CYS A 1 186 ? -1.044 -11.489 -1.259 1.00 88.06 186 CYS A CA 1
ATOM 1398 C C . CYS A 1 186 ? -0.307 -10.660 -2.311 1.00 88.06 186 CYS A C 1
ATOM 1400 O O . CYS A 1 186 ? 0.871 -10.346 -2.158 1.00 88.06 186 CYS A O 1
ATOM 1402 N N . VAL A 1 187 ? -0.982 -10.302 -3.400 1.00 91.81 187 VAL A N 1
ATOM 1403 C CA . VAL A 1 187 ? -0.408 -9.424 -4.425 1.00 91.81 187 VAL A CA 1
ATOM 1404 C C . VAL A 1 187 ? -0.592 -7.979 -3.998 1.00 91.81 187 VAL A C 1
ATOM 1406 O O . VAL A 1 187 ? -1.719 -7.542 -3.776 1.00 91.81 187 VAL A O 1
ATOM 1409 N N . LEU A 1 188 ? 0.491 -7.211 -3.935 1.00 89.44 188 LEU A N 1
ATOM 1410 C CA . LEU A 1 188 ? 0.420 -5.779 -3.679 1.00 89.44 188 LEU A CA 1
ATOM 1411 C C . LEU A 1 188 ? 0.260 -5.053 -5.015 1.00 89.44 188 LEU A C 1
ATOM 1413 O O . LEU A 1 188 ? 1.151 -5.137 -5.850 1.00 89.44 188 LEU A O 1
ATOM 1417 N N . ARG A 1 189 ? -0.837 -4.323 -5.238 1.00 88.25 189 ARG A N 1
ATOM 1418 C CA . ARG A 1 189 ? -0.982 -3.429 -6.401 1.00 88.25 189 ARG A CA 1
ATOM 1419 C C . ARG A 1 189 ? -1.027 -1.984 -5.957 1.00 88.25 189 ARG A C 1
ATOM 1421 O O . ARG A 1 189 ? -1.957 -1.578 -5.265 1.00 88.25 189 ARG A O 1
ATOM 1428 N N . ASN A 1 190 ? -0.065 -1.190 -6.406 1.00 81.81 190 ASN A N 1
ATOM 1429 C CA . ASN A 1 190 ? -0.128 0.248 -6.222 1.00 81.81 190 ASN A CA 1
ATOM 1430 C C . ASN A 1 190 ? -0.999 0.875 -7.318 1.00 81.81 190 ASN A C 1
ATOM 1432 O O . ASN A 1 190 ? -0.705 0.745 -8.503 1.00 81.81 190 ASN A O 1
ATOM 1436 N N . ILE A 1 191 ? -2.072 1.551 -6.904 1.00 76.81 191 ILE A N 1
ATOM 1437 C CA . ILE A 1 191 ? -3.055 2.171 -7.811 1.00 76.81 191 ILE A CA 1
ATOM 1438 C C . ILE A 1 191 ? -2.411 3.285 -8.652 1.00 76.81 191 ILE A C 1
ATOM 1440 O O . ILE A 1 191 ? -2.856 3.565 -9.755 1.00 76.81 191 ILE A O 1
ATOM 1444 N N . ASN A 1 192 ? -1.339 3.906 -8.151 1.00 73.19 192 ASN A N 1
ATOM 1445 C CA . ASN A 1 192 ? -0.708 5.054 -8.802 1.00 73.19 192 ASN A CA 1
ATOM 1446 C C . ASN A 1 192 ? 0.420 4.665 -9.771 1.00 73.19 192 ASN A C 1
ATOM 1448 O O . ASN A 1 192 ? 0.899 5.519 -10.509 1.00 73.19 192 ASN A O 1
ATOM 1452 N N . THR A 1 193 ? 0.889 3.415 -9.749 1.00 67.56 193 THR A N 1
ATOM 1453 C CA . THR A 1 193 ? 1.954 2.927 -10.643 1.00 67.56 193 THR A CA 1
ATOM 1454 C C . THR A 1 193 ? 1.374 1.946 -11.650 1.00 67.56 193 THR A C 1
ATOM 1456 O O . THR A 1 193 ? 1.810 0.797 -11.741 1.00 67.56 193 THR A O 1
ATOM 1459 N N . GLU A 1 194 ? 0.357 2.385 -12.387 1.00 67.44 194 GLU A N 1
ATOM 1460 C CA . GLU A 1 194 ? -0.123 1.631 -13.539 1.00 67.44 194 GLU A CA 1
ATOM 1461 C C . GLU A 1 194 ? 0.990 1.610 -14.599 1.00 67.44 194 GLU A C 1
ATOM 1463 O O . GLU A 1 194 ? 1.336 2.639 -15.174 1.00 67.44 194 GLU A O 1
ATOM 1468 N N . GLY A 1 195 ? 1.600 0.441 -14.820 1.00 76.69 195 GLY A N 1
ATOM 1469 C CA . GLY A 1 195 ? 2.486 0.204 -15.965 1.00 76.69 195 GLY A CA 1
ATOM 1470 C C . GLY A 1 195 ? 3.858 -0.412 -15.676 1.00 76.69 195 GLY A C 1
ATOM 1471 O O . GLY A 1 195 ? 4.494 -0.870 -16.629 1.00 76.69 195 GLY A O 1
ATOM 1472 N N . ASP A 1 196 ? 4.311 -0.475 -14.418 1.00 92.25 196 ASP A N 1
ATOM 1473 C CA . ASP A 1 196 ? 5.564 -1.164 -14.059 1.00 92.25 196 ASP A CA 1
ATOM 1474 C C . ASP A 1 196 ? 5.309 -2.446 -13.257 1.00 92.25 196 ASP A C 1
ATOM 1476 O O . ASP A 1 196 ? 5.483 -2.520 -12.039 1.00 92.25 196 ASP A O 1
ATOM 1480 N N . ASP A 1 197 ? 4.903 -3.487 -13.979 1.00 95.00 197 ASP A N 1
ATOM 1481 C CA . ASP A 1 197 ? 4.637 -4.815 -13.425 1.00 95.00 197 ASP A CA 1
ATOM 1482 C C . ASP A 1 197 ? 5.863 -5.430 -12.724 1.00 95.00 197 ASP A C 1
ATOM 1484 O O . ASP A 1 197 ? 5.727 -6.214 -11.783 1.00 95.00 197 ASP A O 1
ATOM 1488 N N . VAL A 1 198 ? 7.080 -5.063 -13.146 1.00 96.06 198 VAL A N 1
ATOM 1489 C CA . VAL A 1 198 ? 8.321 -5.551 -12.528 1.00 96.06 198 VAL A CA 1
ATOM 1490 C C . VAL A 1 198 ? 8.467 -4.962 -11.127 1.00 96.06 198 VAL A C 1
ATOM 1492 O O . VAL A 1 198 ? 8.764 -5.691 -10.177 1.00 96.06 198 VAL A O 1
ATOM 1495 N N . LEU A 1 199 ? 8.233 -3.656 -10.981 1.00 93.50 199 LEU A N 1
ATOM 1496 C CA . LEU A 1 199 ? 8.240 -2.988 -9.682 1.00 93.50 199 LEU A CA 1
ATOM 1497 C C . LEU A 1 199 ? 7.168 -3.569 -8.753 1.00 93.50 199 LEU A C 1
ATOM 1499 O O . LEU A 1 199 ? 7.459 -3.852 -7.592 1.00 93.50 199 LEU A O 1
ATOM 1503 N N . VAL A 1 200 ? 5.957 -3.786 -9.269 1.00 93.62 200 VAL A N 1
ATOM 1504 C CA . VAL A 1 200 ? 4.828 -4.340 -8.508 1.00 93.62 200 VAL A CA 1
ATOM 1505 C C . VAL A 1 200 ? 5.132 -5.759 -8.004 1.00 93.62 200 VAL A C 1
ATOM 1507 O O . VAL A 1 200 ? 4.842 -6.067 -6.847 1.00 93.62 200 VAL A O 1
ATOM 1510 N N . LEU A 1 201 ? 5.777 -6.613 -8.809 1.00 94.88 201 LEU A N 1
ATOM 1511 C CA . LEU A 1 201 ? 6.229 -7.937 -8.354 1.00 94.88 201 LEU A CA 1
ATOM 1512 C C . LEU A 1 201 ? 7.292 -7.863 -7.272 1.00 94.88 201 LEU A C 1
ATOM 1514 O O . LEU A 1 201 ? 7.205 -8.594 -6.290 1.00 94.88 201 LEU A O 1
ATOM 1518 N N . ASN A 1 202 ? 8.284 -6.990 -7.434 1.00 93.75 202 ASN A N 1
ATOM 1519 C CA . ASN A 1 202 ? 9.330 -6.832 -6.429 1.00 93.75 202 ASN A CA 1
ATOM 1520 C C . ASN A 1 202 ? 8.738 -6.338 -5.104 1.00 93.75 202 ASN A C 1
ATOM 1522 O O . ASN A 1 202 ? 9.037 -6.897 -4.054 1.00 93.75 202 ASN A O 1
ATOM 1526 N N . GLN A 1 203 ? 7.835 -5.355 -5.157 1.00 91.12 203 GLN A N 1
ATOM 1527 C CA . GLN A 1 203 ? 7.102 -4.875 -3.984 1.00 91.12 203 GLN A CA 1
ATOM 1528 C C . GLN A 1 203 ? 6.253 -5.977 -3.357 1.00 91.12 203 GLN A C 1
ATOM 1530 O O . GLN A 1 203 ? 6.249 -6.118 -2.139 1.00 91.12 203 GLN A O 1
ATOM 1535 N N . THR A 1 204 ? 5.575 -6.781 -4.177 1.00 92.81 204 THR A N 1
ATOM 1536 C CA . THR A 1 204 ? 4.818 -7.947 -3.713 1.00 92.81 204 THR A CA 1
ATOM 1537 C C . THR A 1 204 ? 5.736 -8.939 -2.997 1.00 92.81 204 THR A C 1
ATOM 1539 O O . THR A 1 204 ? 5.420 -9.368 -1.891 1.00 92.81 204 THR A O 1
ATOM 1542 N N . ALA A 1 205 ? 6.896 -9.269 -3.566 1.00 92.69 205 ALA A N 1
ATOM 1543 C CA . ALA A 1 205 ? 7.845 -10.187 -2.948 1.00 92.69 205 ALA A CA 1
ATOM 1544 C C . ALA A 1 205 ? 8.358 -9.651 -1.598 1.00 92.69 205 ALA A C 1
ATOM 1546 O O . ALA A 1 205 ? 8.254 -10.332 -0.578 1.00 92.69 205 ALA A O 1
ATOM 1547 N N . THR A 1 206 ? 8.796 -8.387 -1.562 1.00 88.44 206 THR A N 1
ATOM 1548 C CA . THR A 1 206 ? 9.231 -7.712 -0.330 1.00 88.44 206 THR A CA 1
ATOM 1549 C C . THR A 1 206 ? 8.124 -7.665 0.723 1.00 88.44 206 THR A C 1
ATOM 1551 O O . THR A 1 206 ? 8.380 -7.975 1.884 1.00 88.44 206 THR A O 1
ATOM 1554 N N . PHE A 1 207 ? 6.891 -7.333 0.332 1.00 85.81 207 PHE A N 1
ATOM 1555 C CA . PHE A 1 207 ? 5.745 -7.236 1.240 1.00 85.81 207 PHE A CA 1
ATOM 1556 C C . PHE A 1 207 ? 5.439 -8.565 1.935 1.00 85.81 207 PHE A C 1
ATOM 1558 O O . PHE A 1 207 ? 5.165 -8.603 3.133 1.00 85.81 207 PHE A O 1
ATOM 1565 N N . ASN A 1 208 ? 5.532 -9.670 1.197 1.00 86.31 208 ASN A N 1
ATOM 1566 C CA . ASN A 1 208 ? 5.298 -11.002 1.746 1.00 86.31 208 ASN A CA 1
ATOM 1567 C C . ASN A 1 208 ? 6.541 -11.587 2.444 1.00 86.31 208 ASN A C 1
ATOM 1569 O O . ASN A 1 208 ? 6.456 -12.656 3.045 1.00 86.31 208 ASN A O 1
ATOM 1573 N N . GLY A 1 209 ? 7.685 -10.892 2.408 1.00 84.12 209 GLY A N 1
ATOM 1574 C CA . GLY A 1 209 ? 8.951 -11.380 2.953 1.00 84.12 209 GLY A CA 1
ATOM 1575 C C . GLY A 1 209 ? 9.484 -12.608 2.214 1.00 84.12 209 GLY A C 1
ATOM 1576 O O . GLY A 1 209 ? 10.055 -13.490 2.848 1.00 84.12 209 GLY A O 1
ATOM 1577 N N . ILE A 1 210 ? 9.254 -12.677 0.900 1.00 91.19 210 ILE A N 1
ATOM 1578 C CA . ILE A 1 210 ? 9.724 -13.748 0.015 1.00 91.19 210 ILE A CA 1
ATOM 1579 C C . ILE A 1 210 ? 10.748 -13.204 -0.982 1.00 91.19 210 ILE A C 1
ATOM 1581 O O . ILE A 1 210 ? 10.768 -12.017 -1.314 1.00 91.19 210 ILE A O 1
ATOM 1585 N N . THR A 1 211 ? 11.575 -14.095 -1.511 1.00 93.38 211 THR A N 1
ATOM 1586 C CA . THR A 1 211 ? 12.572 -13.783 -2.530 1.00 93.38 211 THR A CA 1
ATOM 1587 C C . THR A 1 211 ? 12.000 -14.070 -3.914 1.00 93.38 211 THR A C 1
ATOM 1589 O O . THR A 1 211 ? 11.705 -15.219 -4.243 1.00 93.38 211 THR A O 1
ATOM 1592 N N . GLY A 1 212 ? 11.847 -13.022 -4.727 1.00 95.50 212 GLY A N 1
ATOM 1593 C CA . GLY A 1 212 ? 11.505 -13.128 -6.146 1.00 95.50 212 GLY A CA 1
ATOM 1594 C C . GLY A 1 212 ? 12.730 -12.876 -7.026 1.00 95.50 212 GLY A C 1
ATOM 1595 O O . GLY A 1 212 ? 13.371 -11.835 -6.878 1.00 95.50 212 GLY A O 1
ATOM 1596 N N . THR A 1 213 ? 13.055 -13.784 -7.948 1.00 97.25 213 THR A N 1
ATOM 1597 C CA . THR A 1 213 ? 14.192 -13.636 -8.877 1.00 97.25 213 THR A CA 1
ATOM 1598 C C . THR A 1 213 ? 13.762 -13.786 -10.333 1.00 97.25 213 THR A C 1
ATOM 1600 O O . THR A 1 213 ? 12.771 -14.443 -10.648 1.00 97.25 213 THR A O 1
ATOM 1603 N N . PHE A 1 214 ? 14.504 -13.135 -11.231 1.00 98.12 214 PHE A N 1
ATOM 1604 C CA . PHE A 1 214 ? 14.331 -13.248 -12.677 1.00 98.12 214 PHE A CA 1
ATOM 1605 C C . PHE A 1 214 ? 15.573 -13.916 -13.254 1.00 98.12 214 PHE A C 1
ATOM 1607 O O . PHE A 1 214 ? 16.644 -13.309 -13.243 1.00 98.12 214 PHE A O 1
ATOM 1614 N N . ASP A 1 215 ? 15.410 -15.120 -13.783 1.00 97.88 215 ASP A N 1
ATOM 1615 C CA . ASP A 1 215 ? 16.481 -15.859 -14.441 1.00 97.88 215 ASP A CA 1
ATOM 1616 C C . ASP A 1 215 ? 16.327 -15.748 -15.958 1.00 97.88 215 ASP A C 1
ATOM 1618 O O . ASP A 1 215 ? 15.209 -15.693 -16.478 1.00 97.88 215 ASP A O 1
ATOM 1622 N N . PHE A 1 216 ? 17.451 -15.657 -16.668 1.00 97.94 216 PHE A N 1
ATOM 1623 C CA . PHE A 1 216 ? 17.480 -15.442 -18.112 1.00 97.94 216 PHE A CA 1
ATOM 1624 C C . PHE A 1 216 ? 18.254 -16.552 -18.804 1.00 97.94 216 PHE A C 1
ATOM 1626 O O . PHE A 1 216 ? 19.392 -16.850 -18.444 1.00 97.94 216 PHE A O 1
ATOM 1633 N N . GLU A 1 217 ? 17.653 -17.100 -19.851 1.00 97.75 217 GLU A N 1
ATOM 1634 C CA . GLU A 1 217 ? 18.263 -18.083 -20.729 1.00 97.75 217 GLU A CA 1
ATOM 1635 C C . GLU A 1 217 ? 18.294 -17.531 -22.156 1.00 97.75 217 GLU A C 1
ATOM 1637 O O . GLU A 1 217 ? 17.266 -17.173 -22.745 1.00 97.75 217 GLU A O 1
ATOM 1642 N N . GLY A 1 218 ? 19.500 -17.446 -22.719 1.00 95.50 218 GLY A N 1
ATOM 1643 C CA . GLY A 1 218 ? 19.693 -17.041 -24.105 1.00 95.50 218 GLY A CA 1
ATOM 1644 C C . GLY A 1 218 ? 19.200 -18.131 -25.051 1.00 95.50 218 GLY A C 1
ATOM 1645 O O . GLY A 1 218 ? 19.639 -19.277 -24.973 1.00 95.50 218 GLY A O 1
ATOM 1646 N N . CYS A 1 219 ? 18.319 -17.768 -25.979 1.00 91.69 219 CYS A N 1
ATOM 1647 C CA . CYS A 1 219 ? 17.888 -18.635 -27.067 1.00 91.69 219 CYS A CA 1
ATOM 1648 C C . CYS A 1 219 ? 18.338 -18.007 -28.392 1.00 91.69 219 CYS A C 1
ATOM 1650 O O . CYS A 1 219 ? 18.364 -16.787 -28.514 1.00 91.69 219 CYS A O 1
ATOM 1652 N N . GLY A 1 220 ? 18.689 -18.798 -29.409 1.00 92.44 220 GLY A N 1
ATOM 1653 C CA . GLY A 1 220 ? 19.266 -18.263 -30.658 1.00 92.44 220 GLY A CA 1
ATOM 1654 C C . GLY A 1 220 ? 18.430 -17.171 -31.353 1.00 92.44 220 GLY A C 1
ATOM 1655 O O . GLY A 1 220 ? 18.969 -16.383 -32.120 1.00 92.44 220 GLY A O 1
ATOM 1656 N N . SER A 1 221 ? 17.130 -17.091 -31.055 1.00 91.31 221 SER A N 1
ATOM 1657 C CA . SER A 1 221 ? 16.189 -16.096 -31.580 1.00 91.31 221 SER A CA 1
ATOM 1658 C C . SER A 1 221 ? 15.688 -15.069 -30.548 1.00 91.31 221 SER A C 1
ATOM 1660 O O . SER A 1 221 ? 14.767 -14.314 -30.857 1.00 91.31 221 SER A O 1
ATOM 1662 N N . GLY A 1 222 ? 16.212 -15.046 -29.316 1.00 95.62 222 GLY A N 1
ATOM 1663 C CA . GLY A 1 222 ? 15.732 -14.135 -28.272 1.00 95.62 222 GLY A CA 1
ATOM 1664 C C . GLY A 1 222 ? 16.197 -14.465 -26.852 1.00 95.62 222 GLY A C 1
ATOM 1665 O O . GLY A 1 222 ? 17.190 -15.146 -26.625 1.00 95.62 222 GLY A O 1
ATOM 1666 N N . GLN A 1 223 ? 15.469 -13.951 -25.869 1.00 97.88 223 GLN A N 1
ATOM 1667 C CA . GLN A 1 223 ? 15.733 -14.148 -24.446 1.00 97.88 223 GLN A CA 1
ATOM 1668 C C . GLN A 1 223 ? 14.513 -14.788 -23.801 1.00 97.88 223 GLN A C 1
ATOM 1670 O O . GLN A 1 223 ? 13.394 -14.308 -23.979 1.00 97.88 223 GLN A O 1
ATOM 1675 N N . VAL A 1 224 ? 14.715 -15.863 -23.055 1.00 97.94 224 VAL A N 1
ATOM 1676 C CA . VAL A 1 224 ? 13.672 -16.491 -22.246 1.00 97.94 224 VAL A CA 1
ATOM 1677 C C . VAL A 1 224 ? 13.898 -16.064 -20.806 1.00 97.94 224 VAL A C 1
ATOM 1679 O O . VAL A 1 224 ? 15.014 -16.152 -20.308 1.00 97.94 224 VAL A O 1
ATOM 1682 N N . CYS A 1 225 ? 12.864 -15.540 -20.158 1.00 98.31 225 CYS A N 1
ATOM 1683 C CA . CYS A 1 225 ? 12.925 -15.128 -18.765 1.00 98.31 225 CYS A CA 1
ATOM 1684 C C . CYS A 1 225 ? 11.972 -15.980 -17.931 1.00 98.31 225 CYS A C 1
ATOM 1686 O O . CYS A 1 225 ? 10.806 -16.139 -18.299 1.00 98.31 225 CYS A O 1
ATOM 1688 N N . THR A 1 226 ? 12.471 -16.482 -16.807 1.00 98.12 226 THR A N 1
ATOM 1689 C CA . THR A 1 226 ? 11.714 -17.246 -15.815 1.00 98.12 226 THR A CA 1
ATOM 1690 C C . THR A 1 226 ? 11.645 -16.441 -14.528 1.00 98.12 226 THR A C 1
ATOM 1692 O O . THR A 1 226 ? 12.671 -15.991 -14.019 1.00 98.12 226 THR A O 1
ATOM 1695 N N . TYR A 1 227 ? 10.441 -16.245 -13.997 1.00 97.81 227 TYR A N 1
ATOM 1696 C CA . TYR A 1 227 ? 10.256 -15.648 -12.679 1.00 97.81 227 TYR A CA 1
ATOM 1697 C C . TYR A 1 227 ? 10.141 -16.754 -11.631 1.00 97.81 227 TYR A C 1
ATOM 1699 O O . TYR A 1 227 ? 9.287 -17.638 -11.756 1.00 97.81 227 TYR A O 1
ATOM 1707 N N . ARG A 1 228 ? 10.995 -16.695 -10.606 1.00 96.00 228 ARG A N 1
ATOM 1708 C CA . ARG A 1 228 ? 11.030 -17.652 -9.499 1.00 96.00 228 ARG A CA 1
ATOM 1709 C C . ARG A 1 228 ? 10.629 -16.997 -8.190 1.00 96.00 228 ARG A C 1
ATOM 1711 O O . ARG A 1 228 ? 11.059 -15.882 -7.904 1.00 96.00 228 ARG A O 1
ATOM 1718 N N . ILE A 1 229 ? 9.864 -17.715 -7.373 1.00 94.12 229 ILE A N 1
ATOM 1719 C CA . ILE A 1 229 ? 9.593 -17.351 -5.978 1.00 94.12 229 ILE A CA 1
ATOM 1720 C C . ILE A 1 229 ? 10.181 -18.437 -5.085 1.00 94.12 229 ILE A C 1
ATOM 1722 O O . ILE A 1 229 ? 9.822 -19.609 -5.214 1.00 94.12 229 ILE A O 1
ATOM 1726 N N . GLU A 1 230 ? 11.077 -18.052 -4.172 1.00 92.06 230 GLU A N 1
ATOM 1727 C CA . GLU A 1 230 ? 11.747 -18.984 -3.250 1.00 92.06 230 GLU A CA 1
ATOM 1728 C C . GLU A 1 230 ? 12.422 -20.153 -4.000 1.00 92.06 230 GLU A C 1
ATOM 1730 O O . GLU A 1 230 ? 12.347 -21.307 -3.587 1.00 92.06 230 GLU A O 1
ATOM 1735 N N . GLY A 1 231 ? 13.015 -19.862 -5.164 1.00 91.56 231 GLY A N 1
ATOM 1736 C CA . GLY A 1 231 ? 13.672 -20.851 -6.026 1.00 91.56 231 GLY A CA 1
ATOM 1737 C C . GLY A 1 231 ? 12.740 -21.707 -6.895 1.00 91.56 231 GLY A C 1
ATOM 1738 O O . GLY A 1 231 ? 13.241 -22.486 -7.699 1.00 91.56 231 GLY A O 1
ATOM 1739 N N . ASN A 1 232 ? 11.415 -21.554 -6.792 1.00 91.62 232 ASN A N 1
ATOM 1740 C CA . ASN A 1 232 ? 10.450 -22.314 -7.594 1.00 91.62 232 ASN A CA 1
ATOM 1741 C C . ASN A 1 232 ? 10.018 -21.528 -8.830 1.00 91.62 232 ASN A C 1
ATOM 1743 O O . ASN A 1 232 ? 9.636 -20.362 -8.712 1.00 91.62 232 ASN A O 1
ATOM 1747 N N . ASP A 1 233 ? 10.022 -22.180 -9.992 1.00 94.00 233 ASP A N 1
ATOM 1748 C CA . ASP A 1 233 ? 9.545 -21.601 -11.250 1.00 94.00 233 ASP A CA 1
ATOM 1749 C C . ASP A 1 233 ? 8.043 -21.304 -11.173 1.00 94.00 233 ASP A C 1
ATOM 1751 O O . ASP A 1 233 ? 7.228 -22.208 -10.997 1.00 94.00 233 ASP A O 1
ATOM 1755 N N . VAL A 1 234 ? 7.673 -20.031 -11.317 1.00 93.56 234 VAL A N 1
ATOM 1756 C CA . VAL A 1 234 ? 6.267 -19.601 -11.323 1.00 93.56 234 VAL A CA 1
ATOM 1757 C C . VAL A 1 234 ? 5.758 -19.495 -12.749 1.00 93.56 234 VAL A C 1
ATOM 1759 O O . VAL A 1 234 ? 4.715 -20.046 -13.090 1.00 93.56 234 VAL A O 1
ATOM 1762 N N . ILE A 1 235 ? 6.481 -18.751 -13.588 1.00 96.94 235 ILE A N 1
ATOM 1763 C CA . ILE A 1 235 ? 6.094 -18.526 -14.977 1.00 96.94 235 ILE A CA 1
ATOM 1764 C C . ILE A 1 235 ? 7.319 -18.219 -15.833 1.00 96.94 235 ILE A C 1
ATOM 1766 O O . ILE A 1 235 ? 8.318 -17.684 -15.349 1.00 96.94 235 ILE A O 1
ATOM 1770 N N . LEU A 1 236 ? 7.214 -18.530 -17.121 1.00 97.19 236 LEU A N 1
ATOM 1771 C CA . LEU A 1 236 ? 8.252 -18.311 -18.120 1.00 97.19 236 LEU A CA 1
ATOM 1772 C C . LEU A 1 236 ? 7.667 -17.563 -19.319 1.00 97.19 236 LEU A C 1
ATOM 1774 O O . LEU A 1 236 ? 6.551 -17.840 -19.758 1.00 97.19 236 LEU A O 1
ATOM 1778 N N . ALA A 1 237 ? 8.424 -16.607 -19.855 1.00 97.62 237 ALA A N 1
ATOM 1779 C CA . ALA A 1 237 ? 8.060 -15.872 -21.057 1.00 97.62 237 ALA A CA 1
ATOM 1780 C C . ALA A 1 237 ? 9.289 -15.564 -21.920 1.00 97.62 237 ALA A C 1
ATOM 1782 O O . ALA A 1 237 ? 10.339 -15.163 -21.423 1.00 97.62 237 ALA A O 1
ATOM 1783 N N . ALA A 1 238 ? 9.138 -15.699 -23.237 1.00 97.56 238 ALA A N 1
ATOM 1784 C CA . ALA A 1 238 ? 10.158 -15.305 -24.204 1.00 97.56 238 ALA A CA 1
ATOM 1785 C C . ALA A 1 238 ? 9.978 -13.845 -24.653 1.00 97.56 238 ALA A C 1
ATOM 1787 O O . ALA A 1 238 ? 8.856 -13.355 -24.781 1.00 97.56 238 ALA A O 1
ATOM 1788 N N . GLY A 1 239 ? 11.071 -13.154 -24.955 1.00 97.31 239 GLY A N 1
ATOM 1789 C CA . GLY A 1 239 ? 11.093 -11.806 -25.519 1.00 97.31 239 GLY A CA 1
ATOM 1790 C C . GLY A 1 239 ? 12.240 -11.632 -26.511 1.00 97.31 239 GLY A C 1
ATOM 1791 O O . GLY A 1 239 ? 13.192 -12.407 -26.532 1.00 97.31 239 GLY A O 1
ATOM 1792 N N . THR A 1 240 ? 12.160 -10.601 -27.349 1.00 97.38 240 THR A N 1
ATOM 1793 C CA . THR A 1 240 ? 13.218 -10.277 -28.326 1.00 97.38 240 THR A CA 1
ATOM 1794 C C . THR A 1 240 ? 14.475 -9.695 -27.672 1.00 97.38 240 THR A C 1
ATOM 1796 O O . THR A 1 240 ? 15.549 -9.716 -28.261 1.00 97.38 240 THR A O 1
ATOM 1799 N N . SER A 1 241 ? 14.358 -9.193 -26.441 1.00 97.44 241 SER A N 1
ATOM 1800 C CA . SER A 1 241 ? 15.443 -8.644 -25.625 1.00 97.44 241 SER A CA 1
ATOM 1801 C C . SER A 1 241 ? 15.217 -8.971 -24.146 1.00 97.44 241 SER A C 1
ATOM 1803 O O . SER A 1 241 ? 14.088 -9.279 -23.751 1.00 97.44 241 SER A O 1
ATOM 1805 N N . MET A 1 242 ? 16.257 -8.881 -23.305 1.00 97.19 242 MET A N 1
ATOM 1806 C CA . MET A 1 242 ? 16.121 -9.141 -21.860 1.00 97.19 242 MET A CA 1
ATOM 1807 C C . MET A 1 242 ? 15.078 -8.226 -21.187 1.00 97.19 242 MET A C 1
ATOM 1809 O O . MET A 1 242 ? 14.231 -8.754 -20.465 1.00 97.19 242 MET A O 1
ATOM 1813 N N . PRO A 1 243 ? 15.037 -6.896 -21.439 1.00 97.19 243 PRO A N 1
ATOM 1814 C CA . PRO A 1 243 ? 14.010 -6.033 -20.848 1.00 97.19 243 PRO A CA 1
ATOM 1815 C C . PRO A 1 243 ? 12.592 -6.413 -21.284 1.00 97.19 243 PRO A C 1
ATOM 1817 O O . PRO A 1 243 ? 11.665 -6.387 -20.476 1.00 97.19 243 PRO A O 1
ATOM 1820 N N . ASN A 1 244 ? 12.421 -6.810 -22.550 1.00 97.25 244 ASN A N 1
ATOM 1821 C CA . ASN A 1 244 ? 11.129 -7.243 -23.072 1.00 97.25 244 ASN A CA 1
ATOM 1822 C C . ASN A 1 244 ? 10.685 -8.564 -22.422 1.00 97.25 244 ASN A C 1
ATOM 1824 O O . ASN A 1 244 ? 9.572 -8.638 -21.908 1.00 97.25 244 ASN A O 1
ATOM 1828 N N . ALA A 1 245 ? 11.569 -9.567 -22.364 1.00 97.81 245 ALA A N 1
ATOM 1829 C CA . ALA A 1 245 ? 11.292 -10.844 -21.708 1.00 97.81 245 ALA A CA 1
ATOM 1830 C C . ALA A 1 245 ? 10.941 -10.649 -20.222 1.00 97.81 245 ALA A C 1
ATOM 1832 O O . ALA A 1 245 ? 9.952 -11.205 -19.749 1.00 97.81 245 ALA A O 1
ATOM 1833 N N . LYS A 1 246 ? 11.679 -9.776 -19.518 1.00 98.00 246 LYS A N 1
ATOM 1834 C CA . LYS A 1 246 ? 11.420 -9.423 -18.115 1.00 98.00 246 LYS A CA 1
ATOM 1835 C C . LYS A 1 246 ? 10.054 -8.765 -17.919 1.00 98.00 246 LYS A C 1
ATOM 1837 O O . LYS A 1 246 ? 9.315 -9.133 -17.012 1.00 98.00 246 LYS A O 1
ATOM 1842 N N . LYS A 1 247 ? 9.692 -7.808 -18.777 1.00 97.44 247 LYS A N 1
ATOM 1843 C CA . LYS A 1 247 ? 8.375 -7.161 -18.720 1.00 97.44 247 LYS A CA 1
ATOM 1844 C C . LYS A 1 247 ? 7.257 -8.174 -18.974 1.00 97.44 247 LYS A C 1
ATOM 1846 O O . LYS A 1 247 ? 6.299 -8.220 -18.216 1.00 97.44 247 LYS A O 1
ATOM 1851 N N . ARG A 1 248 ? 7.405 -9.031 -19.992 1.00 97.56 248 ARG A N 1
ATOM 1852 C CA . ARG A 1 248 ? 6.407 -10.058 -20.334 1.00 97.56 248 ARG A CA 1
ATOM 1853 C C . ARG A 1 248 ? 6.220 -11.087 -19.223 1.00 97.56 248 ARG A C 1
ATOM 1855 O O . ARG A 1 248 ? 5.078 -11.404 -18.898 1.00 97.56 248 ARG A O 1
ATOM 1862 N N . VAL A 1 249 ? 7.313 -11.589 -18.639 1.00 98.12 249 VAL A N 1
ATOM 1863 C CA . VAL A 1 249 ? 7.229 -12.543 -17.524 1.00 98.12 249 VAL A CA 1
ATOM 1864 C C . VAL A 1 249 ? 6.614 -11.875 -16.295 1.00 98.12 249 VAL A C 1
ATOM 1866 O O . VAL A 1 249 ? 5.818 -12.505 -15.609 1.00 98.12 249 VAL A O 1
ATOM 1869 N N . ALA A 1 250 ? 6.894 -10.586 -16.062 1.00 97.44 250 ALA A N 1
ATOM 1870 C CA . ALA A 1 250 ? 6.317 -9.844 -14.949 1.00 97.44 250 ALA A CA 1
ATOM 1871 C C . ALA A 1 250 ? 4.797 -9.660 -15.083 1.00 97.44 250 ALA A C 1
ATOM 1873 O O . ALA A 1 250 ? 4.052 -9.988 -14.160 1.00 97.44 250 ALA A O 1
ATOM 1874 N N . THR A 1 251 ? 4.319 -9.216 -16.249 1.00 96.81 251 THR A N 1
ATOM 1875 C CA . THR A 1 251 ? 2.880 -9.096 -16.529 1.00 96.81 251 THR A CA 1
ATOM 1876 C C . THR A 1 251 ? 2.168 -10.441 -16.366 1.00 96.81 251 THR A C 1
ATOM 1878 O O . THR A 1 251 ? 1.118 -10.527 -15.726 1.00 96.81 251 THR A O 1
ATOM 1881 N N . ALA A 1 252 ? 2.757 -11.514 -16.905 1.00 97.19 252 ALA A N 1
ATOM 1882 C CA . ALA A 1 252 ? 2.195 -12.857 -16.803 1.00 97.19 252 ALA A CA 1
ATOM 1883 C C . ALA A 1 252 ? 2.172 -13.362 -15.349 1.00 97.19 252 ALA A C 1
ATOM 1885 O O . ALA A 1 252 ? 1.150 -13.880 -14.900 1.00 97.19 252 ALA A O 1
ATOM 1886 N N . ALA A 1 253 ? 3.258 -13.163 -14.593 1.00 96.75 253 ALA A N 1
ATOM 1887 C CA . ALA A 1 253 ? 3.357 -13.569 -13.192 1.00 96.75 253 ALA A CA 1
ATOM 1888 C C . ALA A 1 253 ? 2.357 -12.816 -12.310 1.00 96.75 253 ALA A C 1
ATOM 1890 O O . ALA A 1 253 ? 1.690 -13.444 -11.494 1.00 96.75 253 ALA A O 1
ATOM 1891 N N . LEU A 1 254 ? 2.182 -11.501 -12.494 1.00 95.25 254 LEU A N 1
ATOM 1892 C CA . LEU A 1 254 ? 1.157 -10.749 -11.763 1.00 95.25 254 LEU A CA 1
ATOM 1893 C C . LEU A 1 254 ? -0.247 -11.237 -12.084 1.00 95.25 254 LEU A C 1
ATOM 1895 O O . LEU A 1 254 ? -1.056 -11.377 -11.173 1.00 95.25 254 LEU A O 1
ATOM 1899 N N . SER A 1 255 ? -0.544 -11.501 -13.358 1.00 94.88 255 SER A N 1
ATOM 1900 C CA . SER A 1 255 ? -1.849 -12.038 -13.742 1.00 94.88 255 SER A CA 1
ATOM 1901 C C . SER A 1 255 ? -2.100 -13.404 -13.103 1.00 94.88 255 SER A C 1
ATOM 1903 O O . SER A 1 255 ? -3.202 -13.657 -12.627 1.00 94.88 255 SER A O 1
ATOM 1905 N N . TYR A 1 256 ? -1.086 -14.271 -13.075 1.00 94.56 256 TYR A N 1
ATOM 1906 C CA . TYR A 1 256 ? -1.164 -15.586 -12.445 1.00 94.56 256 TYR A CA 1
ATOM 1907 C C . TYR A 1 256 ? -1.372 -15.479 -10.929 1.00 94.56 256 TYR A C 1
ATOM 1909 O O . TYR A 1 256 ? -2.329 -16.035 -10.396 1.00 94.56 256 TYR A O 1
ATOM 1917 N N . LEU A 1 257 ? -0.536 -14.699 -10.237 1.00 93.31 257 LEU A N 1
ATOM 1918 C CA . LEU A 1 257 ? -0.623 -14.516 -8.788 1.00 93.31 257 LEU A CA 1
ATOM 1919 C C . LEU A 1 257 ? -1.936 -13.842 -8.374 1.00 93.31 257 LEU A C 1
ATOM 1921 O O . LEU A 1 257 ? -2.560 -14.289 -7.420 1.00 93.31 257 LEU A O 1
ATOM 1925 N N . SER A 1 258 ? -2.409 -12.827 -9.106 1.00 92.06 258 SER A N 1
ATOM 1926 C CA . SER A 1 258 ? -3.687 -12.158 -8.809 1.00 92.06 258 SER A CA 1
ATOM 1927 C C . SER A 1 258 ? -4.902 -13.089 -8.903 1.00 92.06 258 SER A C 1
ATOM 1929 O O . SER A 1 258 ? -5.922 -12.790 -8.288 1.00 92.06 258 SER A O 1
ATOM 1931 N N . ASN A 1 259 ? -4.810 -14.193 -9.653 1.00 89.38 259 ASN A N 1
ATOM 1932 C CA . ASN A 1 259 ? -5.869 -15.202 -9.730 1.00 89.38 259 ASN A CA 1
ATOM 1933 C C . ASN A 1 259 ? -5.775 -16.254 -8.615 1.00 89.38 259 ASN A C 1
ATOM 1935 O O . ASN A 1 259 ? -6.770 -16.909 -8.316 1.00 89.38 259 ASN A O 1
ATOM 1939 N N . LEU A 1 260 ? -4.592 -16.438 -8.023 1.00 86.38 260 LEU A N 1
ATOM 1940 C CA . LEU A 1 260 ? -4.357 -17.436 -6.979 1.00 86.38 260 LEU A CA 1
ATOM 1941 C C . LEU A 1 260 ? -4.496 -16.879 -5.568 1.00 86.38 260 LEU A C 1
ATOM 1943 O O . LEU A 1 260 ? -4.926 -17.601 -4.672 1.00 86.38 260 LEU A O 1
ATOM 1947 N N . VAL A 1 261 ? -4.094 -15.626 -5.357 1.00 88.88 261 VAL A N 1
ATOM 1948 C CA . VAL A 1 261 ? -4.004 -15.034 -4.024 1.00 88.88 261 VAL A CA 1
ATOM 1949 C C . VAL A 1 261 ? -4.711 -13.678 -3.950 1.00 88.88 261 VAL A C 1
ATOM 1951 O O . VAL A 1 261 ? -4.824 -12.980 -4.965 1.00 88.88 261 VAL A O 1
ATOM 1954 N N . PRO A 1 262 ? -5.181 -13.260 -2.758 1.00 86.38 262 PRO A N 1
ATOM 1955 C CA . PRO A 1 262 ? -5.812 -11.958 -2.579 1.00 86.38 262 PRO A CA 1
ATOM 1956 C C . PRO A 1 262 ? -4.923 -10.815 -3.076 1.00 86.38 262 PRO A C 1
ATOM 1958 O O . PRO A 1 262 ? -3.712 -10.811 -2.860 1.00 86.38 262 PRO A O 1
ATOM 1961 N N . THR A 1 263 ? -5.526 -9.815 -3.720 1.00 88.06 263 THR A N 1
ATOM 1962 C CA . THR A 1 263 ? -4.811 -8.616 -4.177 1.00 88.06 263 THR A CA 1
ATOM 1963 C C . THR A 1 263 ? -5.120 -7.439 -3.254 1.00 88.06 263 THR A C 1
ATOM 1965 O O . THR A 1 263 ? -6.254 -6.968 -3.198 1.00 88.06 263 THR A O 1
ATOM 1968 N N . VAL A 1 264 ? -4.101 -6.931 -2.563 1.00 84.06 264 VAL A N 1
ATOM 1969 C CA . VAL A 1 264 ? -4.163 -5.719 -1.744 1.00 84.06 264 VAL A CA 1
ATOM 1970 C C . VAL A 1 264 ? -3.851 -4.520 -2.632 1.00 84.06 264 VAL A C 1
ATOM 1972 O O . VAL A 1 264 ? -2.730 -4.353 -3.117 1.00 84.06 264 VAL A O 1
ATOM 1975 N N . LYS A 1 265 ? -4.850 -3.666 -2.858 1.00 84.69 265 LYS A N 1
ATOM 1976 C CA . LYS A 1 265 ? -4.661 -2.412 -3.591 1.00 84.69 265 LYS A CA 1
ATOM 1977 C C . LYS A 1 265 ? -4.193 -1.331 -2.626 1.00 84.69 265 LYS A C 1
ATOM 1979 O O . LYS A 1 265 ? -4.983 -0.812 -1.846 1.00 84.69 265 LYS A O 1
ATOM 1984 N N . VAL A 1 266 ? -2.917 -0.974 -2.695 1.00 78.12 266 VAL A N 1
ATOM 1985 C CA . VAL A 1 266 ? -2.367 0.130 -1.912 1.00 78.12 266 VAL A CA 1
ATOM 1986 C C . VAL A 1 266 ? -2.503 1.398 -2.725 1.00 78.12 266 VAL A C 1
ATOM 1988 O O . VAL A 1 266 ? -1.840 1.595 -3.743 1.00 78.12 266 VAL A O 1
ATOM 1991 N N . LYS A 1 267 ? -3.353 2.302 -2.257 1.00 72.81 267 LYS A N 1
ATOM 1992 C CA . LYS A 1 267 ? -3.234 3.690 -2.669 1.00 72.81 267 LYS A CA 1
ATOM 1993 C C . LYS A 1 267 ? -2.061 4.262 -1.887 1.00 72.81 267 LYS A C 1
ATOM 1995 O O . LYS A 1 267 ? -2.144 4.346 -0.663 1.00 72.81 267 LYS A O 1
ATOM 2000 N N . LYS A 1 268 ? -0.954 4.613 -2.555 1.00 56.47 268 LYS A N 1
ATOM 2001 C CA . LYS A 1 268 ? 0.127 5.345 -1.879 1.00 56.47 268 LYS A CA 1
ATOM 2002 C C . LYS A 1 268 ? -0.538 6.531 -1.180 1.00 56.47 268 LYS A C 1
ATOM 2004 O O . LYS A 1 268 ? -1.281 7.271 -1.830 1.00 56.47 268 LYS A O 1
ATOM 2009 N N . LEU A 1 269 ? -0.301 6.691 0.122 1.00 44.31 269 LEU A N 1
ATOM 2010 C CA . LEU A 1 269 ? -0.841 7.782 0.940 1.00 44.31 269 LEU A CA 1
ATOM 2011 C C . LEU A 1 269 ? -0.156 9.115 0.581 1.00 44.31 269 LEU A C 1
ATOM 2013 O O . LEU A 1 269 ? 0.297 9.856 1.438 1.00 44.31 269 LEU A O 1
ATOM 2017 N N . VAL A 1 270 ? -0.014 9.384 -0.715 1.00 45.47 270 VAL A N 1
ATOM 2018 C CA . VAL A 1 270 ? 0.380 10.679 -1.259 1.00 45.47 270 VAL A CA 1
ATOM 2019 C C . VAL A 1 270 ? -0.860 11.563 -1.383 1.00 45.47 270 VAL A C 1
ATOM 2021 O O . VAL A 1 270 ? -0.758 12.759 -1.221 1.00 45.47 270 VAL A O 1
ATOM 2024 N N . ASP A 1 271 ? -2.072 11.015 -1.473 1.00 40.69 271 ASP A N 1
ATOM 2025 C CA . ASP A 1 271 ? -3.279 11.797 -1.783 1.00 40.69 271 ASP A CA 1
ATOM 2026 C C . ASP A 1 271 ? -4.002 12.450 -0.579 1.00 40.69 271 ASP A C 1
ATOM 2028 O O . ASP A 1 271 ? -5.232 12.509 -0.535 1.00 40.69 271 ASP A O 1
ATOM 2032 N N . ARG A 1 272 ? -3.261 13.010 0.382 1.00 38.09 272 ARG A N 1
ATOM 2033 C CA . ARG A 1 272 ? -3.686 14.299 0.979 1.00 38.09 272 ARG A CA 1
ATOM 2034 C C . ARG A 1 272 ? -2.844 15.477 0.491 1.00 38.09 272 ARG A C 1
ATOM 2036 O O . ARG A 1 272 ? -3.199 16.614 0.771 1.00 38.09 272 ARG A O 1
ATOM 2043 N N . PHE A 1 273 ? -1.801 15.216 -0.287 1.00 40.97 273 PHE A N 1
ATOM 2044 C CA . PHE A 1 273 ? -0.969 16.225 -0.910 1.00 40.97 273 PHE A CA 1
ATOM 2045 C C . PHE A 1 273 ? -0.939 15.933 -2.418 1.00 40.97 273 PHE A C 1
ATOM 2047 O O . PHE A 1 273 ? -0.443 14.908 -2.875 1.00 40.97 273 PHE A O 1
ATOM 2054 N N . MET A 1 274 ? -1.570 16.814 -3.200 1.00 48.34 274 MET A N 1
ATOM 2055 C CA . MET A 1 274 ? -1.403 16.867 -4.661 1.00 48.34 274 MET A CA 1
ATOM 2056 C C . MET A 1 274 ? 0.096 16.858 -5.032 1.00 48.34 274 MET A C 1
ATOM 2058 O O . MET A 1 274 ? 0.917 17.136 -4.157 1.00 48.34 274 MET A O 1
ATOM 2062 N N . PRO A 1 275 ? 0.475 16.555 -6.294 1.00 54.78 275 PRO A N 1
ATOM 2063 C CA . PRO A 1 275 ? 1.867 16.665 -6.716 1.00 54.78 275 PRO A CA 1
ATOM 2064 C C . PRO A 1 275 ? 2.411 18.026 -6.291 1.00 54.78 275 PRO A C 1
ATOM 2066 O O . PRO A 1 275 ? 1.840 19.060 -6.641 1.00 54.78 275 PRO A O 1
ATOM 2069 N N . ASP A 1 276 ? 3.468 17.981 -5.487 1.00 53.25 276 ASP A N 1
ATOM 2070 C CA . ASP A 1 276 ? 4.175 19.146 -4.992 1.00 53.25 276 ASP A CA 1
ATOM 2071 C C . ASP A 1 276 ? 4.426 20.105 -6.157 1.00 53.25 276 ASP A C 1
ATOM 2073 O O . ASP A 1 276 ? 5.075 19.747 -7.148 1.00 53.25 276 ASP A O 1
ATOM 2077 N N . VAL A 1 277 ? 3.876 21.319 -6.072 1.00 66.50 277 VAL A N 1
ATOM 2078 C CA . VAL A 1 277 ? 4.182 22.366 -7.044 1.00 66.50 277 VAL A CA 1
ATOM 2079 C C . VAL A 1 277 ? 5.622 22.773 -6.790 1.00 66.50 277 VAL A C 1
ATOM 2081 O O . VAL A 1 277 ? 5.911 23.611 -5.937 1.00 66.50 277 VAL A O 1
ATOM 2084 N N . THR A 1 278 ? 6.524 22.128 -7.520 1.00 74.56 278 THR A N 1
ATOM 2085 C CA . THR A 1 278 ? 7.948 22.436 -7.516 1.00 74.56 278 THR A CA 1
ATOM 2086 C C . THR A 1 278 ? 8.269 23.557 -8.501 1.00 74.56 278 THR A C 1
ATOM 2088 O O . THR A 1 278 ? 7.538 23.812 -9.464 1.00 74.56 278 THR A O 1
ATOM 2091 N N . MET A 1 279 ? 9.419 24.195 -8.319 1.00 67.00 279 MET A N 1
ATOM 2092 C CA . MET A 1 279 ? 10.022 25.136 -9.256 1.00 67.00 279 MET A CA 1
ATOM 2093 C C . MET A 1 279 ? 10.153 24.531 -10.653 1.00 67.00 279 MET A C 1
ATOM 2095 O O . MET A 1 279 ? 9.848 25.208 -11.634 1.00 67.00 279 MET A O 1
ATOM 2099 N N . GLY A 1 280 ? 10.512 23.246 -10.750 1.00 69.06 280 GLY A N 1
ATOM 2100 C CA . GLY A 1 280 ? 10.561 22.525 -12.025 1.00 69.06 280 GLY A CA 1
ATOM 2101 C C . GLY A 1 280 ? 9.192 22.442 -12.710 1.00 69.06 280 GLY A C 1
ATOM 2102 O O . GLY A 1 280 ? 9.086 22.665 -13.915 1.00 69.06 280 GLY A O 1
ATOM 2103 N N . THR A 1 281 ? 8.122 22.232 -11.937 1.00 72.88 281 THR A N 1
ATOM 2104 C CA . THR A 1 281 ? 6.743 22.229 -12.456 1.00 72.88 281 THR A CA 1
ATOM 2105 C C . THR A 1 281 ? 6.362 23.609 -12.998 1.00 72.88 281 THR A C 1
ATOM 2107 O O . THR A 1 281 ? 5.893 23.724 -14.131 1.00 72.88 281 THR A O 1
ATOM 2110 N N . LEU A 1 282 ? 6.659 24.679 -12.249 1.00 69.38 282 LEU A N 1
ATOM 2111 C CA . LEU A 1 282 ? 6.417 26.061 -12.687 1.00 69.38 282 LEU A CA 1
ATOM 2112 C C . LEU A 1 282 ? 7.249 26.455 -13.917 1.00 69.38 282 LEU A C 1
ATOM 2114 O O . LEU A 1 282 ? 6.816 27.275 -14.729 1.00 69.38 282 LEU A O 1
ATOM 2118 N N . GLN A 1 283 ? 8.453 25.909 -14.073 1.00 72.75 283 GLN A N 1
ATOM 2119 C CA . GLN A 1 283 ? 9.284 26.129 -15.257 1.00 72.75 283 GLN A CA 1
ATOM 2120 C C . GLN A 1 283 ? 8.730 25.381 -16.479 1.00 72.75 283 GLN A C 1
ATOM 2122 O O . GLN A 1 283 ? 8.612 25.985 -17.543 1.00 72.75 283 GLN A O 1
ATOM 2127 N N . SER A 1 284 ? 8.301 24.126 -16.314 1.00 69.56 284 SER A N 1
ATOM 2128 C CA . SER A 1 284 ? 7.789 23.280 -17.405 1.00 69.56 284 SER A CA 1
ATOM 2129 C C . SER A 1 284 ? 6.485 23.777 -18.043 1.00 69.56 284 SER A C 1
ATOM 2131 O O . SER A 1 284 ? 6.315 23.634 -19.252 1.00 69.56 284 SER A O 1
ATOM 2133 N N . LEU A 1 285 ? 5.617 24.454 -17.278 1.00 65.00 285 LEU A N 1
ATOM 2134 C CA . LEU A 1 285 ? 4.390 25.088 -17.790 1.00 65.00 285 LEU A CA 1
ATOM 2135 C C . LEU A 1 285 ? 4.657 26.164 -18.861 1.00 65.00 285 LEU A C 1
ATOM 2137 O O . LEU A 1 285 ? 3.741 26.569 -19.560 1.00 65.00 285 LEU A O 1
ATOM 2141 N N . HIS A 1 286 ? 5.899 26.640 -18.996 1.00 56.47 286 HIS A N 1
ATOM 2142 C CA . HIS A 1 286 ? 6.289 27.618 -20.015 1.00 56.47 286 HIS A CA 1
ATOM 2143 C C . HIS A 1 286 ? 6.736 26.970 -21.333 1.00 56.47 286 HIS A C 1
ATOM 2145 O O . HIS A 1 286 ? 6.637 27.585 -22.390 1.00 56.47 286 HIS A O 1
ATOM 2151 N N . ALA A 1 287 ? 7.215 25.723 -21.290 1.00 56.47 287 ALA A N 1
ATOM 2152 C CA . ALA A 1 287 ? 7.688 25.018 -22.481 1.00 56.47 287 ALA A CA 1
ATOM 2153 C C . ALA A 1 287 ? 6.535 24.579 -23.406 1.00 56.47 287 ALA A C 1
ATOM 2155 O O . ALA A 1 287 ? 6.773 24.204 -24.548 1.00 56.47 287 ALA A O 1
ATOM 2156 N N . SER A 1 288 ? 5.288 24.626 -22.925 1.00 50.84 288 SER A N 1
ATOM 2157 C CA . SER A 1 288 ? 4.101 24.189 -23.671 1.00 50.84 288 SER A CA 1
ATOM 2158 C C . SER A 1 288 ? 3.537 25.256 -24.620 1.00 50.84 288 SER A C 1
ATOM 2160 O O . SER A 1 288 ? 2.868 24.894 -25.583 1.00 50.84 288 SER A O 1
ATOM 2162 N N . ASP A 1 289 ? 3.832 26.541 -24.387 1.00 51.38 289 ASP A N 1
ATOM 2163 C CA . ASP A 1 289 ? 3.254 27.670 -25.142 1.00 51.38 289 ASP A CA 1
ATOM 2164 C C . ASP A 1 289 ? 4.226 28.300 -26.161 1.00 51.38 289 ASP A C 1
ATOM 2166 O O . ASP A 1 289 ? 3.854 29.210 -26.902 1.00 51.38 289 ASP A O 1
ATOM 2170 N N . GLN A 1 290 ? 5.465 27.806 -26.251 1.00 46.97 290 GLN A N 1
ATOM 2171 C CA . GLN A 1 290 ? 6.449 28.234 -27.253 1.00 46.97 290 GLN A CA 1
ATOM 2172 C C . GLN A 1 290 ? 6.942 27.045 -28.079 1.00 46.97 290 GLN A C 1
ATOM 2174 O O . GLN A 1 290 ? 8.072 26.587 -27.948 1.00 46.97 290 GLN A O 1
ATOM 2179 N N . ALA A 1 291 ? 6.085 26.549 -28.969 1.00 49.56 291 ALA A N 1
ATOM 2180 C CA . ALA A 1 291 ? 6.498 25.655 -30.043 1.00 49.56 291 ALA A CA 1
ATOM 2181 C C . ALA A 1 291 ? 6.788 26.459 -31.317 1.00 49.56 291 ALA A C 1
ATOM 2183 O O . ALA A 1 291 ? 5.978 26.448 -32.238 1.00 49.56 291 ALA A O 1
ATOM 2184 N N . THR A 1 292 ? 7.925 27.159 -31.389 1.00 47.34 292 THR A N 1
ATOM 2185 C CA . THR A 1 292 ? 8.716 27.254 -32.632 1.00 47.34 292 THR A CA 1
ATOM 2186 C C . THR A 1 292 ? 10.112 27.825 -32.372 1.00 47.34 292 THR A C 1
ATOM 2188 O O . THR A 1 292 ? 10.258 28.828 -31.683 1.00 47.34 292 THR A O 1
ATOM 2191 N N . VAL A 1 293 ? 11.080 27.228 -33.070 1.00 47.38 293 VAL A N 1
ATOM 2192 C CA . VAL A 1 293 ? 12.493 27.598 -33.254 1.00 47.38 293 VAL A CA 1
ATOM 2193 C C . VAL A 1 293 ? 13.472 26.927 -32.288 1.00 47.38 293 VAL A C 1
ATOM 2195 O O . VAL A 1 293 ? 13.580 27.235 -31.107 1.00 47.38 293 VAL A O 1
ATOM 2198 N N . GLU A 1 294 ? 14.185 25.976 -32.886 1.00 57.25 294 GLU A N 1
ATOM 2199 C CA . GLU A 1 294 ? 15.331 25.236 -32.385 1.00 57.25 294 GLU A CA 1
ATOM 2200 C C . GLU A 1 294 ? 16.445 26.175 -31.908 1.00 57.25 294 GLU A C 1
ATOM 2202 O O . GLU A 1 294 ? 16.915 27.015 -32.673 1.00 57.25 294 GLU A O 1
ATOM 2207 N N . GLN A 1 295 ? 16.928 25.967 -30.683 1.00 41.00 295 GLN A N 1
ATOM 2208 C CA . GLN A 1 295 ? 18.362 25.973 -30.402 1.00 41.00 295 GLN A CA 1
ATOM 2209 C C . GLN A 1 295 ? 18.639 25.284 -29.065 1.00 41.00 295 GLN A C 1
ATOM 2211 O O . GLN A 1 295 ? 18.184 25.688 -27.997 1.00 41.00 295 GLN A O 1
ATOM 2216 N N . GLU A 1 296 ? 19.371 24.183 -29.178 1.00 53.38 296 GLU A N 1
ATOM 2217 C CA . GLU A 1 296 ? 19.894 23.359 -28.103 1.00 53.38 296 GLU A CA 1
ATOM 2218 C C . GLU A 1 296 ? 21.127 24.075 -27.525 1.00 53.38 296 GLU A C 1
ATOM 2220 O O . GLU A 1 296 ? 22.244 23.910 -28.005 1.00 53.38 296 GLU A O 1
ATOM 2225 N N . GLU A 1 297 ? 20.922 24.926 -26.517 1.00 46.44 297 GLU A N 1
ATOM 2226 C CA . GLU A 1 297 ? 22.001 25.472 -25.692 1.00 46.44 297 GLU A CA 1
ATOM 2227 C C . GLU A 1 297 ? 21.765 25.117 -24.222 1.00 46.44 297 GLU A C 1
ATOM 2229 O O . GLU A 1 297 ? 20.662 25.205 -23.682 1.00 46.44 297 GLU A O 1
ATOM 2234 N N . THR A 1 298 ? 22.844 24.665 -23.589 1.00 46.62 298 THR A N 1
ATOM 2235 C CA . THR A 1 298 ? 22.987 24.254 -22.191 1.00 46.62 298 THR A CA 1
ATOM 2236 C C . THR A 1 298 ? 22.085 25.028 -21.223 1.00 46.62 298 THR A C 1
ATOM 2238 O O . THR A 1 298 ? 22.359 26.186 -20.903 1.00 46.62 298 THR A O 1
ATOM 2241 N N . ALA A 1 299 ? 21.037 24.365 -20.720 1.00 46.34 299 ALA A N 1
ATOM 2242 C CA . ALA A 1 299 ? 20.081 24.908 -19.759 1.00 46.34 299 ALA A CA 1
ATOM 2243 C C . ALA A 1 299 ? 20.744 25.178 -18.395 1.00 46.34 299 ALA A C 1
ATOM 2245 O O . ALA A 1 299 ? 20.636 24.407 -17.441 1.00 46.34 299 ALA A O 1
ATOM 2246 N N . SER A 1 300 ? 21.431 26.314 -18.301 1.00 47.66 300 SER A N 1
ATOM 2247 C CA . SER A 1 300 ? 21.639 27.025 -17.047 1.00 47.66 300 SER A CA 1
ATOM 2248 C C . SER A 1 300 ? 20.261 27.262 -16.431 1.00 47.66 300 SER A C 1
ATOM 2250 O O . SER A 1 300 ? 19.471 28.046 -16.951 1.00 47.66 300 SER A O 1
ATOM 2252 N N . SER A 1 301 ? 19.954 26.544 -15.348 1.00 54.69 301 SER A N 1
ATOM 2253 C CA . SER A 1 301 ? 18.728 26.686 -14.558 1.00 54.69 301 SER A CA 1
ATOM 2254 C C . SER A 1 301 ? 18.706 28.047 -13.854 1.00 54.69 301 SER A C 1
ATOM 2256 O O . SER A 1 301 ? 18.915 28.158 -12.643 1.00 54.69 301 SER A O 1
ATOM 2258 N N . THR A 1 302 ? 18.467 29.107 -14.614 1.00 73.69 302 THR A N 1
ATOM 2259 C CA . THR A 1 302 ? 18.295 30.454 -14.085 1.00 73.69 302 THR A CA 1
ATOM 2260 C C . THR A 1 302 ? 16.919 30.521 -13.423 1.00 73.69 302 THR A C 1
ATOM 2262 O O . THR A 1 302 ? 15.903 30.186 -14.036 1.00 73.69 302 THR A O 1
ATOM 2265 N N . ARG A 1 303 ? 16.866 30.889 -12.135 1.00 79.31 303 ARG A N 1
ATOM 2266 C CA . ARG A 1 303 ? 15.588 31.068 -11.427 1.00 79.31 303 ARG A CA 1
ATOM 2267 C C . ARG A 1 303 ? 14.749 32.141 -12.147 1.00 79.31 303 ARG A C 1
ATOM 2269 O O . ARG A 1 303 ? 15.322 33.148 -12.560 1.00 79.31 303 ARG A O 1
ATOM 2276 N N . PRO A 1 304 ? 13.425 31.940 -12.294 1.00 82.62 304 PRO A N 1
ATOM 2277 C CA . PRO A 1 304 ? 12.544 32.912 -12.934 1.00 82.62 304 PRO A CA 1
ATOM 2278 C C . PRO A 1 304 ? 12.582 34.250 -12.195 1.00 82.62 304 PRO A C 1
ATOM 2280 O O . PRO A 1 304 ? 12.792 34.300 -10.980 1.00 82.62 304 PRO A O 1
ATOM 2283 N N . THR A 1 305 ? 12.350 35.341 -12.923 1.00 90.69 305 THR A N 1
ATOM 2284 C CA . THR A 1 305 ? 12.253 36.660 -12.290 1.00 90.69 305 THR A CA 1
ATOM 2285 C C . THR A 1 305 ? 11.031 36.720 -11.365 1.00 90.69 305 THR A C 1
ATOM 2287 O O . THR A 1 305 ? 10.042 36.007 -11.553 1.00 90.69 305 THR A O 1
ATOM 2290 N N . VAL A 1 306 ? 11.054 37.601 -10.358 1.00 89.69 306 VAL A N 1
ATOM 2291 C CA . VAL A 1 306 ? 9.939 37.752 -9.397 1.00 89.69 306 VAL A CA 1
ATOM 2292 C C . VAL A 1 306 ? 8.608 38.051 -10.108 1.00 89.69 306 VAL A C 1
ATOM 2294 O O . VAL A 1 306 ? 7.550 37.586 -9.680 1.00 89.69 306 VAL A O 1
ATOM 2297 N N . GLY A 1 307 ? 8.654 38.798 -11.218 1.00 89.44 307 GLY A N 1
ATOM 2298 C CA . GLY A 1 307 ? 7.486 39.094 -12.050 1.00 89.44 307 GLY A CA 1
ATOM 2299 C C . GLY A 1 307 ? 6.913 37.854 -12.741 1.00 89.44 307 GLY A C 1
ATOM 2300 O O . GLY A 1 307 ? 5.707 37.615 -12.664 1.00 89.44 307 GLY A O 1
ATOM 2301 N N . GLU A 1 308 ? 7.771 37.033 -13.349 1.00 89.38 308 GLU A N 1
ATOM 2302 C CA . GLU A 1 308 ? 7.377 35.767 -13.984 1.00 89.38 308 GLU A CA 1
ATOM 2303 C C . GLU A 1 308 ? 6.808 34.778 -12.968 1.00 89.38 308 GLU A C 1
ATOM 2305 O O . GLU A 1 308 ? 5.762 34.172 -13.205 1.00 89.38 308 GLU A O 1
ATOM 2310 N N . PHE A 1 309 ? 7.466 34.643 -11.813 1.00 90.75 309 PHE A N 1
ATOM 2311 C CA . PHE A 1 309 ? 6.994 33.790 -10.728 1.00 90.75 309 PHE A CA 1
ATOM 2312 C C . PHE A 1 309 ? 5.588 34.197 -10.277 1.00 90.75 309 PHE A C 1
ATOM 2314 O O . PHE A 1 309 ? 4.681 33.365 -10.216 1.00 90.75 309 PHE A O 1
ATOM 2321 N N . ARG A 1 310 ? 5.375 35.497 -10.033 1.00 94.94 310 ARG A N 1
ATOM 2322 C CA . ARG A 1 310 ? 4.076 36.036 -9.619 1.00 94.94 310 ARG A CA 1
ATOM 2323 C C . ARG A 1 310 ? 2.975 35.725 -10.630 1.00 94.94 310 ARG A C 1
ATOM 2325 O O . ARG A 1 310 ? 1.908 35.272 -10.224 1.00 94.94 310 ARG A O 1
ATOM 2332 N N . ALA A 1 311 ? 3.233 35.942 -11.919 1.00 91.62 311 ALA A N 1
ATOM 2333 C CA . ALA A 1 311 ? 2.265 35.664 -12.977 1.00 91.62 311 ALA A CA 1
ATOM 2334 C C . ALA A 1 311 ? 1.905 34.168 -13.049 1.00 91.62 311 ALA A C 1
ATOM 2336 O O . ALA A 1 311 ? 0.733 33.816 -13.179 1.00 91.62 311 ALA A O 1
ATOM 2337 N N . LYS A 1 312 ? 2.896 33.279 -12.895 1.00 89.94 312 LYS A N 1
ATOM 2338 C CA . LYS A 1 312 ? 2.687 31.823 -12.909 1.00 89.94 312 LYS A CA 1
ATOM 2339 C C . LYS A 1 312 ? 1.852 31.341 -11.731 1.00 89.94 312 LYS A C 1
ATOM 2341 O O . LYS A 1 312 ? 0.888 30.606 -11.925 1.00 89.94 312 LYS A O 1
ATOM 2346 N N . VAL A 1 313 ? 2.190 31.783 -10.521 1.00 94.31 313 VAL A N 1
ATOM 2347 C CA . VAL A 1 313 ? 1.413 31.446 -9.323 1.00 94.31 313 VAL A CA 1
ATOM 2348 C C . VAL A 1 313 ? -0.008 31.995 -9.440 1.00 94.31 313 VAL A C 1
ATOM 2350 O O . VAL A 1 313 ? -0.957 31.308 -9.079 1.00 94.31 313 VAL A O 1
ATOM 2353 N N . GLU A 1 314 ? -0.187 33.197 -9.992 1.00 95.44 314 GLU A N 1
ATOM 2354 C CA . GLU A 1 314 ? -1.514 33.780 -10.197 1.00 95.44 314 GLU A CA 1
ATOM 2355 C C . GLU A 1 314 ? -2.376 32.947 -11.153 1.00 95.44 314 GLU A C 1
ATOM 2357 O O . GLU A 1 314 ? -3.528 32.657 -10.828 1.00 95.44 314 GLU A O 1
ATOM 2362 N N . ASN A 1 315 ? -1.815 32.498 -12.278 1.00 92.00 315 ASN A N 1
ATOM 2363 C CA . ASN A 1 315 ? -2.518 31.627 -13.221 1.00 92.00 315 ASN A CA 1
ATOM 2364 C C . ASN A 1 315 ? -2.856 30.264 -12.604 1.00 92.00 315 ASN A C 1
ATOM 2366 O O . ASN A 1 315 ? -4.001 29.824 -12.702 1.00 92.00 315 ASN A O 1
ATOM 2370 N N . LEU A 1 316 ? -1.899 29.639 -11.910 1.00 93.88 316 LEU A N 1
ATOM 2371 C CA . LEU A 1 316 ? -2.095 28.348 -11.250 1.00 93.88 316 LEU A CA 1
ATOM 2372 C C . LEU A 1 316 ? -3.203 28.419 -10.191 1.00 93.88 316 LEU A C 1
ATOM 2374 O O . LEU A 1 316 ? -4.093 27.573 -10.151 1.00 93.88 316 LEU A O 1
ATOM 2378 N N . VAL A 1 317 ? -3.179 29.453 -9.346 1.00 94.88 317 VAL A N 1
ATOM 2379 C CA . VAL A 1 317 ? -4.182 29.643 -8.292 1.00 94.88 317 VAL A CA 1
ATOM 2380 C C . VAL A 1 317 ? -5.554 29.975 -8.885 1.00 94.88 317 VAL A C 1
ATOM 2382 O O . VAL A 1 317 ? -6.566 29.491 -8.378 1.00 94.88 317 VAL A O 1
ATOM 2385 N N . LYS A 1 318 ? -5.609 30.747 -9.976 1.00 94.50 318 LYS A N 1
ATOM 2386 C CA . LYS A 1 318 ? -6.853 31.036 -10.703 1.00 94.50 318 LYS A CA 1
ATOM 2387 C C . LYS A 1 318 ? -7.477 29.767 -11.291 1.00 94.50 318 LYS A C 1
ATOM 2389 O O . LYS A 1 318 ? -8.685 29.582 -11.178 1.00 94.50 318 LYS A O 1
ATOM 2394 N N . GLU A 1 319 ? -6.669 28.902 -11.901 1.00 91.06 319 GLU A N 1
ATOM 2395 C CA . GLU A 1 319 ? -7.123 27.620 -12.453 1.00 91.06 319 GLU A CA 1
ATOM 2396 C C . GLU A 1 319 ? -7.578 26.657 -11.350 1.00 91.06 319 GLU A C 1
ATOM 2398 O O . GLU A 1 319 ? -8.617 26.009 -11.459 1.00 91.06 319 GLU A O 1
ATOM 2403 N N . TYR A 1 320 ? -6.829 26.592 -10.251 1.00 92.06 320 TYR A N 1
ATOM 2404 C CA . TYR A 1 320 ? -7.217 25.817 -9.079 1.00 92.06 320 TYR A CA 1
ATOM 2405 C C . TYR A 1 320 ? -8.569 26.285 -8.518 1.00 92.06 320 TYR A C 1
ATOM 2407 O O . TYR A 1 320 ? -9.464 25.468 -8.300 1.00 92.06 320 TYR A O 1
ATOM 2415 N N . GLN A 1 321 ? -8.759 27.602 -8.383 1.00 92.62 321 GLN A N 1
ATOM 2416 C CA . GLN A 1 321 ? -10.016 28.177 -7.914 1.00 92.62 321 GLN A CA 1
ATOM 2417 C C . GLN A 1 321 ? -11.190 27.842 -8.850 1.00 92.62 321 GLN A C 1
ATOM 2419 O O . GLN A 1 321 ? -12.280 27.533 -8.366 1.00 92.62 321 GLN A O 1
ATOM 2424 N N . SER A 1 322 ? -10.991 27.900 -10.172 1.00 90.31 322 SER A N 1
ATOM 2425 C CA . SER A 1 322 ? -12.062 27.665 -11.151 1.00 90.31 322 SER A CA 1
ATOM 2426 C C . SER A 1 322 ? -12.471 26.197 -11.263 1.00 90.31 322 SER A C 1
ATOM 2428 O O . SER A 1 322 ? -13.635 25.917 -11.547 1.00 90.31 322 SER A O 1
ATOM 2430 N N . LYS A 1 323 ? -11.554 25.257 -10.997 1.00 87.25 323 LYS A N 1
ATOM 2431 C CA . LYS A 1 323 ? -11.845 23.814 -10.996 1.00 87.25 323 LYS A CA 1
ATOM 2432 C C . LYS A 1 323 ? -12.788 23.384 -9.869 1.00 87.25 323 LYS A C 1
ATOM 2434 O O . LYS A 1 323 ? -13.397 22.323 -9.980 1.00 87.25 323 LYS A O 1
ATOM 2439 N N . GLY A 1 324 ? -12.912 24.169 -8.793 1.00 78.25 324 GLY A N 1
ATOM 2440 C CA . GLY A 1 324 ? -13.831 23.885 -7.682 1.00 78.25 324 GLY A CA 1
ATOM 2441 C C . GLY A 1 324 ? -13.553 22.561 -6.959 1.00 78.25 324 GLY A C 1
ATOM 2442 O O . GLY A 1 324 ? -14.440 21.993 -6.325 1.00 78.25 324 GLY A O 1
ATOM 2443 N N . THR A 1 325 ? -12.336 22.029 -7.076 1.00 75.94 325 THR A N 1
ATOM 2444 C CA . THR A 1 325 ? -11.955 20.773 -6.433 1.00 75.94 325 THR A CA 1
ATOM 2445 C C . THR A 1 325 ? -11.760 20.984 -4.936 1.00 75.94 325 THR A C 1
ATOM 2447 O O . THR A 1 325 ? -11.009 21.862 -4.534 1.00 75.94 325 THR A O 1
ATOM 2450 N N . LEU A 1 326 ? -12.337 20.115 -4.101 1.00 74.38 326 LEU A N 1
ATOM 2451 C CA . LEU A 1 326 ? -12.132 20.126 -2.640 1.00 74.38 326 LEU A CA 1
ATOM 2452 C C . LEU A 1 326 ? -10.729 19.658 -2.194 1.00 74.38 326 LEU A C 1
ATOM 2454 O O . LEU A 1 326 ? -10.494 19.469 -1.003 1.00 74.38 326 LEU A O 1
ATOM 2458 N N . LYS A 1 327 ? -9.813 19.402 -3.132 1.00 83.19 327 LYS A N 1
ATOM 2459 C CA . LYS A 1 327 ? -8.445 18.955 -2.838 1.00 83.19 327 LYS A CA 1
ATOM 2460 C C . LYS A 1 327 ? -7.559 20.164 -2.592 1.00 83.19 327 LYS A C 1
ATOM 2462 O O . LYS A 1 327 ? -7.696 21.118 -3.333 1.00 83.19 327 LYS A O 1
ATOM 2467 N N . ASP A 1 328 ? -6.632 20.086 -1.642 1.00 90.88 328 ASP A N 1
ATOM 2468 C CA . ASP A 1 328 ? -5.692 21.172 -1.343 1.00 90.88 328 ASP A CA 1
ATOM 2469 C C . ASP A 1 328 ? -4.594 21.314 -2.418 1.00 90.88 328 ASP A C 1
ATOM 2471 O O . ASP A 1 328 ? -4.097 20.314 -2.941 1.00 90.88 328 ASP A O 1
ATOM 2475 N N . LEU A 1 329 ? -4.169 22.550 -2.708 1.00 91.00 329 LEU A N 1
ATOM 2476 C CA . LEU A 1 329 ? -3.008 22.856 -3.555 1.00 91.00 329 LEU A CA 1
ATOM 2477 C C . LEU A 1 329 ? -1.765 23.057 -2.680 1.00 91.00 329 LEU A C 1
ATOM 2479 O O . LEU A 1 329 ? -1.807 23.842 -1.736 1.00 91.00 329 LEU A O 1
ATOM 2483 N N . VAL A 1 330 ? -0.659 22.381 -2.991 1.00 92.19 330 VAL A N 1
ATOM 2484 C CA . VAL A 1 330 ? 0.522 22.309 -2.115 1.00 92.19 330 VAL A CA 1
ATOM 2485 C C . VAL A 1 330 ? 1.751 22.841 -2.844 1.00 92.19 330 VAL A C 1
ATOM 2487 O O . VAL A 1 330 ? 2.071 22.395 -3.943 1.00 92.19 330 VAL A O 1
ATOM 2490 N N . PHE A 1 331 ? 2.447 23.780 -2.213 1.00 91.19 331 PHE A N 1
ATOM 2491 C CA . PHE A 1 331 ? 3.720 24.325 -2.666 1.00 91.19 331 PHE A CA 1
ATOM 2492 C C . PHE A 1 331 ? 4.868 23.740 -1.834 1.00 91.19 331 PHE A C 1
ATOM 2494 O O . PHE A 1 331 ? 4.823 23.769 -0.598 1.00 91.19 331 PHE A O 1
ATOM 2501 N N . SER A 1 332 ? 5.891 23.249 -2.535 1.00 86.94 332 SER A N 1
ATOM 2502 C CA . SER A 1 332 ? 7.125 22.674 -1.988 1.00 86.94 332 SER A CA 1
ATOM 2503 C C . SER A 1 332 ? 7.880 23.611 -1.038 1.00 86.94 332 SER A C 1
ATOM 2505 O O . SER A 1 332 ? 7.774 24.829 -1.153 1.00 86.94 332 SER A O 1
ATOM 2507 N N . PRO A 1 333 ? 8.748 23.088 -0.156 1.00 83.75 333 PRO A N 1
ATOM 2508 C CA . PRO A 1 333 ? 9.513 23.903 0.791 1.00 83.75 333 PRO A CA 1
ATOM 2509 C C . PRO A 1 333 ? 10.687 24.678 0.169 1.00 83.75 333 PRO A C 1
ATOM 2511 O O . PRO A 1 333 ? 11.416 25.370 0.874 1.00 83.75 333 PRO A O 1
ATOM 2514 N N . GLU A 1 334 ? 10.903 24.561 -1.140 1.00 88.00 334 GLU A N 1
ATOM 2515 C CA . GLU A 1 334 ? 12.036 25.172 -1.847 1.00 88.00 334 GLU A CA 1
ATOM 2516 C C . GLU A 1 334 ? 11.858 26.667 -2.163 1.00 88.00 334 GLU A C 1
ATOM 2518 O O . GLU A 1 334 ? 12.824 27.326 -2.565 1.00 88.00 334 GLU A O 1
ATOM 2523 N N . PHE A 1 335 ? 10.652 27.212 -1.966 1.00 89.31 335 PHE A N 1
ATOM 2524 C CA . PHE A 1 335 ? 10.370 28.630 -2.177 1.00 89.31 335 PHE A CA 1
ATOM 2525 C C . PHE A 1 335 ? 10.983 29.493 -1.073 1.00 89.31 335 PHE A C 1
ATOM 2527 O O . PHE A 1 335 ? 10.893 29.198 0.120 1.00 89.31 335 PHE A O 1
ATOM 2534 N N . ASN A 1 336 ? 11.578 30.615 -1.466 1.00 91.38 336 ASN A N 1
ATOM 2535 C CA . ASN A 1 336 ? 12.122 31.578 -0.518 1.00 91.38 336 ASN A CA 1
ATOM 2536 C C . ASN A 1 336 ? 11.001 32.376 0.193 1.00 91.38 336 ASN A C 1
ATOM 2538 O O . ASN A 1 336 ? 9.807 32.248 -0.099 1.00 91.38 336 ASN A O 1
ATOM 2542 N N . ALA A 1 337 ? 11.376 33.224 1.156 1.00 92.19 337 ALA A N 1
ATOM 2543 C CA . ALA A 1 337 ? 10.417 34.005 1.944 1.00 92.19 337 ALA A CA 1
ATOM 2544 C C . ALA A 1 337 ? 9.604 35.014 1.104 1.00 92.19 337 ALA A C 1
ATOM 2546 O O . ALA A 1 337 ? 8.436 35.272 1.407 1.00 92.19 337 ALA A O 1
ATOM 2547 N N . GLU A 1 338 ? 10.194 35.573 0.045 1.00 94.06 338 GLU A N 1
ATOM 2548 C CA . GLU A 1 338 ? 9.525 36.526 -0.848 1.00 94.06 338 GLU A CA 1
ATOM 2549 C C . GLU A 1 338 ? 8.502 35.824 -1.748 1.00 94.06 338 GLU A C 1
ATOM 2551 O O . GLU A 1 338 ? 7.352 36.254 -1.833 1.00 94.06 338 GLU A O 1
ATOM 2556 N N . GLU A 1 339 ? 8.882 34.695 -2.345 1.00 93.75 339 GLU A N 1
ATOM 2557 C CA . GLU A 1 339 ? 8.024 33.818 -3.148 1.00 93.75 339 GLU A CA 1
ATOM 2558 C C . GLU A 1 339 ? 6.846 33.304 -2.318 1.00 93.75 339 GLU A C 1
ATOM 2560 O O . GLU A 1 339 ? 5.688 33.391 -2.728 1.00 93.75 339 GLU A O 1
ATOM 2565 N N . THR A 1 340 ? 7.119 32.884 -1.084 1.00 94.19 340 THR A N 1
ATOM 2566 C CA . THR A 1 340 ? 6.095 32.496 -0.111 1.00 94.19 340 THR A CA 1
ATOM 2567 C C . THR A 1 340 ? 5.118 33.641 0.165 1.00 94.19 340 THR A C 1
ATOM 2569 O O . THR A 1 340 ? 3.900 33.442 0.187 1.00 94.19 340 THR A O 1
ATOM 2572 N N . LYS A 1 341 ? 5.610 34.874 0.342 1.00 95.50 341 LYS A N 1
ATOM 2573 C CA . LYS A 1 341 ? 4.755 36.056 0.541 1.00 95.50 341 LYS A CA 1
ATOM 2574 C C . LYS A 1 341 ? 3.887 36.340 -0.689 1.00 95.50 341 LYS A C 1
ATOM 2576 O O . LYS A 1 341 ? 2.723 36.721 -0.5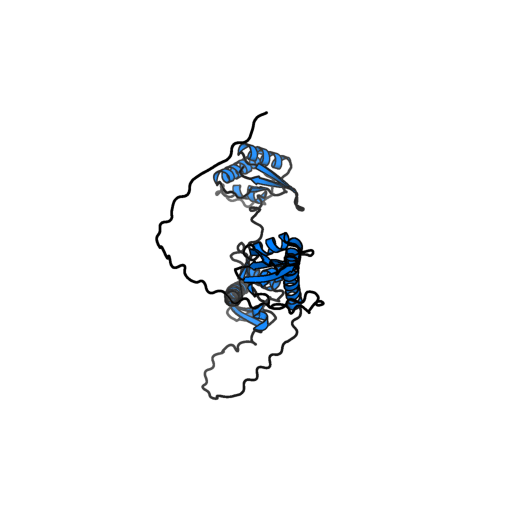36 1.00 95.50 341 LYS A O 1
ATOM 2581 N N . ILE A 1 342 ? 4.417 36.120 -1.893 1.00 96.38 342 ILE A N 1
ATOM 2582 C CA . ILE A 1 342 ? 3.679 36.244 -3.157 1.00 96.38 342 ILE A CA 1
ATOM 2583 C C . ILE A 1 342 ? 2.558 35.203 -3.232 1.00 96.38 342 ILE A C 1
ATOM 2585 O O . ILE A 1 342 ? 1.412 35.592 -3.461 1.00 96.38 342 ILE A O 1
ATOM 2589 N N . ILE A 1 343 ? 2.851 33.925 -2.955 1.00 96.44 343 ILE A N 1
ATOM 2590 C CA . ILE A 1 343 ? 1.852 32.843 -2.908 1.00 96.44 343 ILE A CA 1
ATOM 2591 C C . ILE A 1 343 ? 0.711 33.213 -1.954 1.00 96.44 343 ILE A C 1
ATOM 2593 O O . ILE A 1 343 ? -0.454 33.177 -2.342 1.00 96.44 343 ILE A O 1
ATOM 2597 N N . ASN A 1 344 ? 1.030 33.667 -0.738 1.00 95.75 344 ASN A N 1
ATOM 2598 C CA . ASN A 1 344 ? 0.023 34.084 0.243 1.00 95.75 344 ASN A CA 1
ATOM 2599 C C . ASN A 1 344 ? -0.816 35.282 -0.215 1.00 95.75 344 ASN A C 1
ATOM 2601 O O . ASN A 1 344 ? -2.032 35.311 -0.029 1.00 95.75 344 ASN A O 1
ATOM 2605 N N . THR A 1 345 ? -0.177 36.278 -0.830 1.00 97.19 345 THR A N 1
ATOM 2606 C CA . THR A 1 345 ? -0.870 37.465 -1.349 1.00 97.19 345 THR A CA 1
ATOM 2607 C C . THR A 1 345 ? -1.866 37.078 -2.445 1.00 97.19 345 THR A C 1
ATOM 2609 O O . THR A 1 345 ? -2.997 37.565 -2.460 1.00 97.19 345 THR A O 1
ATOM 2612 N N . ILE A 1 346 ? -1.467 36.172 -3.339 1.00 97.25 346 ILE A N 1
ATOM 2613 C CA . ILE A 1 346 ? -2.311 35.661 -4.421 1.00 97.25 346 ILE A CA 1
ATOM 2614 C C . ILE A 1 346 ? -3.438 34.786 -3.858 1.00 97.25 346 ILE A C 1
ATOM 2616 O O . ILE A 1 346 ? -4.594 34.989 -4.217 1.00 97.25 346 ILE A O 1
ATOM 2620 N N . ALA A 1 347 ? -3.148 33.877 -2.927 1.00 96.56 347 ALA A N 1
ATOM 2621 C CA . ALA A 1 347 ? -4.163 33.050 -2.273 1.00 96.56 347 ALA A CA 1
ATOM 2622 C C . ALA A 1 347 ? -5.281 33.901 -1.645 1.00 96.56 347 ALA A C 1
ATOM 2624 O O . ALA A 1 347 ? -6.466 33.663 -1.894 1.00 96.56 347 ALA A O 1
ATOM 2625 N N . ASN A 1 348 ? -4.901 34.961 -0.923 1.00 95.25 348 ASN A N 1
ATOM 2626 C CA . ASN A 1 348 ? -5.841 35.909 -0.326 1.00 95.25 348 ASN A CA 1
ATOM 2627 C C . ASN A 1 348 ? -6.678 36.644 -1.385 1.00 95.25 348 ASN A C 1
ATOM 2629 O O . ASN A 1 348 ? -7.885 36.812 -1.202 1.00 95.25 348 ASN A O 1
ATOM 2633 N N . LYS A 1 349 ? -6.072 37.029 -2.519 1.00 97.19 349 LYS A N 1
ATOM 2634 C CA . LYS A 1 349 ? -6.783 37.638 -3.658 1.00 97.19 349 LYS A CA 1
ATOM 2635 C C . LYS A 1 349 ? -7.896 36.724 -4.191 1.00 97.19 349 LYS A C 1
ATOM 2637 O O . LYS A 1 349 ? -8.966 37.217 -4.540 1.00 97.19 349 LYS A O 1
ATOM 2642 N N . PHE A 1 350 ? -7.678 35.408 -4.197 1.00 95.69 350 PHE A N 1
ATOM 2643 C CA . PHE A 1 350 ? -8.651 34.404 -4.646 1.00 95.69 350 PHE A CA 1
ATOM 2644 C C . PHE A 1 350 ? -9.527 33.817 -3.523 1.00 95.69 350 PHE A C 1
ATOM 2646 O O . PHE A 1 350 ? -10.258 32.853 -3.757 1.00 95.69 350 PHE A O 1
ATOM 2653 N N . LYS A 1 351 ? -9.522 34.418 -2.322 1.00 95.25 351 LYS A N 1
ATOM 2654 C CA . LYS A 1 351 ? -10.299 33.974 -1.145 1.00 95.25 351 LYS A CA 1
ATOM 2655 C C . LYS A 1 351 ? -9.992 32.534 -0.698 1.00 95.25 351 LYS A C 1
ATOM 2657 O O . LYS A 1 351 ? -10.862 31.859 -0.148 1.00 95.25 351 LYS A O 1
ATOM 2662 N N . LEU A 1 352 ? -8.766 32.070 -0.925 1.00 94.75 352 LEU A N 1
ATOM 2663 C CA . LEU A 1 352 ? -8.287 30.778 -0.441 1.00 94.75 352 LEU A CA 1
ATOM 2664 C C . LEU A 1 352 ? -7.646 30.935 0.941 1.00 94.75 352 LEU A C 1
ATOM 2666 O O . LEU A 1 352 ? -7.079 31.978 1.264 1.00 94.75 352 LEU A O 1
ATOM 2670 N N . VAL A 1 353 ? -7.734 29.888 1.754 1.00 94.56 353 VAL A N 1
ATOM 2671 C CA . VAL A 1 353 ? -7.053 29.798 3.047 1.00 94.56 353 VAL A CA 1
ATOM 2672 C C . VAL A 1 353 ? -5.649 29.259 2.807 1.00 94.56 353 VAL A C 1
ATOM 2674 O O . VAL A 1 353 ? -5.503 28.183 2.235 1.00 94.56 353 VAL A O 1
ATOM 2677 N N . SER A 1 354 ? -4.631 29.991 3.253 1.00 94.88 354 SER A N 1
ATOM 2678 C CA . SER A 1 354 ? -3.244 29.524 3.242 1.00 94.88 354 SER A CA 1
ATOM 2679 C C . SER A 1 354 ? -2.862 28.961 4.611 1.00 94.88 354 SER A C 1
ATOM 2681 O O . SER A 1 354 ? -3.066 29.622 5.631 1.00 94.88 354 SER A O 1
ATOM 2683 N N . ILE A 1 355 ? -2.331 27.741 4.640 1.00 93.19 355 ILE A N 1
ATOM 2684 C CA . ILE A 1 355 ? -1.874 27.040 5.841 1.00 93.19 355 ILE A CA 1
ATOM 2685 C C . ILE A 1 355 ? -0.401 26.691 5.655 1.00 93.19 355 ILE A C 1
ATOM 2687 O O . ILE A 1 355 ? -0.003 26.168 4.617 1.00 93.19 355 ILE A O 1
ATOM 2691 N N . PHE A 1 356 ? 0.400 26.944 6.684 1.00 90.25 356 PHE A N 1
ATOM 2692 C CA . PHE A 1 356 ? 1.795 26.529 6.720 1.00 90.25 356 PHE A CA 1
ATOM 2693 C C . PHE A 1 356 ? 1.931 25.263 7.547 1.00 90.25 356 PHE A C 1
ATOM 2695 O O . PHE A 1 356 ? 1.468 25.219 8.688 1.00 90.25 356 PHE A O 1
ATOM 2702 N N . THR A 1 357 ? 2.601 24.258 7.000 1.00 86.56 357 THR A N 1
ATOM 2703 C CA . THR A 1 357 ? 2.920 23.030 7.732 1.00 86.56 357 THR A CA 1
ATOM 2704 C C . THR A 1 357 ? 4.419 22.818 7.741 1.00 86.56 357 THR A C 1
ATOM 2706 O O . THR A 1 357 ? 5.051 22.795 6.684 1.00 86.56 357 THR A O 1
ATOM 2709 N N . ASP A 1 358 ? 4.981 22.661 8.937 1.00 83.81 358 ASP A N 1
ATOM 2710 C CA . ASP A 1 358 ? 6.376 22.278 9.108 1.00 83.81 358 ASP A CA 1
ATOM 2711 C C . ASP A 1 358 ? 6.457 20.753 9.078 1.00 83.81 358 ASP A C 1
ATOM 2713 O O . ASP A 1 358 ? 5.857 20.063 9.904 1.00 83.81 358 ASP A O 1
ATOM 2717 N N . SER A 1 359 ? 7.141 20.225 8.076 1.00 71.38 359 SER A N 1
ATOM 2718 C CA . SER A 1 359 ? 7.471 18.806 7.987 1.00 71.38 359 SER A CA 1
ATOM 2719 C C . SER A 1 359 ? 8.987 18.694 8.090 1.00 71.38 359 SER A C 1
ATOM 2721 O O . SER A 1 359 ? 9.683 19.650 7.770 1.00 71.38 359 SER A O 1
ATOM 2723 N N . GLY A 1 360 ? 9.540 17.557 8.513 1.00 73.00 360 GLY A N 1
ATOM 2724 C CA . GLY A 1 360 ? 10.998 17.408 8.658 1.00 73.00 360 GLY A CA 1
ATOM 2725 C C . GLY A 1 360 ? 11.823 17.723 7.392 1.00 73.00 360 GLY A C 1
ATOM 2726 O O . GLY A 1 360 ? 13.034 17.883 7.492 1.00 73.00 360 GLY A O 1
ATOM 2727 N N . SER A 1 361 ? 11.185 17.837 6.219 1.00 73.94 361 SER A N 1
ATOM 2728 C CA . SER A 1 361 ? 11.772 18.266 4.940 1.00 73.94 361 SER A CA 1
ATOM 2729 C C . SER A 1 361 ? 11.644 19.772 4.639 1.00 73.94 361 SER A C 1
ATOM 2731 O 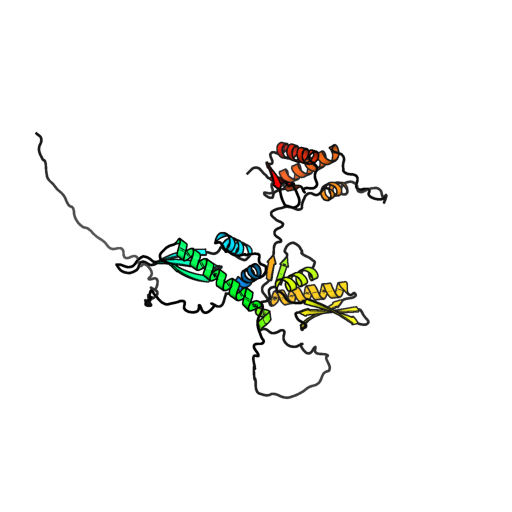O . SER A 1 361 ? 12.126 20.224 3.603 1.00 73.94 361 SER A O 1
ATOM 2733 N N . GLY A 1 362 ? 11.019 20.558 5.520 1.00 81.00 362 GLY A N 1
ATOM 2734 C CA . GLY A 1 362 ? 10.823 22.002 5.400 1.00 81.00 362 GLY A CA 1
ATOM 2735 C C . GLY A 1 362 ? 9.357 22.450 5.481 1.00 81.00 362 GLY A C 1
ATOM 2736 O O . GLY A 1 362 ? 8.422 21.653 5.643 1.00 81.00 362 GLY A O 1
ATOM 2737 N N . LYS A 1 363 ? 9.158 23.768 5.353 1.00 82.25 363 LYS A N 1
ATOM 2738 C CA . LYS A 1 363 ? 7.850 24.431 5.466 1.00 82.25 363 LYS A CA 1
ATOM 2739 C C . LYS A 1 363 ? 7.106 24.419 4.138 1.00 82.25 363 LYS A C 1
ATOM 2741 O O . LYS A 1 363 ? 7.539 25.060 3.191 1.00 82.25 363 LYS A O 1
ATOM 2746 N N . HIS A 1 364 ? 5.966 23.743 4.101 1.00 89.06 364 HIS A N 1
ATOM 2747 C CA . HIS A 1 364 ? 5.088 23.707 2.933 1.00 89.06 364 HIS A CA 1
ATOM 2748 C C . HIS A 1 364 ? 4.019 24.795 3.051 1.00 89.06 364 HIS A C 1
ATOM 2750 O O . HIS A 1 364 ? 3.591 25.131 4.162 1.00 89.06 364 HIS A O 1
ATOM 2756 N N . VAL A 1 365 ? 3.569 25.321 1.909 1.00 93.06 365 VAL A N 1
ATOM 2757 C CA . VAL A 1 365 ? 2.434 26.255 1.838 1.00 93.06 365 VAL A CA 1
ATOM 2758 C C . VAL A 1 365 ? 1.262 25.541 1.180 1.00 93.06 365 VAL A C 1
ATOM 2760 O O . VAL A 1 365 ? 1.361 25.095 0.041 1.00 93.06 365 VAL A O 1
ATOM 2763 N N . ILE A 1 366 ? 0.149 25.432 1.896 1.00 93.88 366 ILE A N 1
ATOM 2764 C CA . ILE A 1 366 ? -1.047 24.712 1.458 1.00 93.88 366 ILE A CA 1
ATOM 2765 C C . ILE A 1 366 ? -2.170 25.719 1.230 1.00 93.88 366 ILE A C 1
ATOM 2767 O O . ILE A 1 366 ? -2.514 26.466 2.142 1.00 93.88 366 ILE A O 1
ATOM 2771 N N . LEU A 1 367 ? -2.774 25.721 0.042 1.00 94.69 367 LEU A N 1
ATOM 2772 C CA . LEU A 1 367 ? -3.934 26.544 -0.286 1.00 94.69 367 LEU A CA 1
ATOM 2773 C C . LEU A 1 367 ? -5.208 25.697 -0.336 1.00 94.69 367 LEU A C 1
ATOM 2775 O O . LEU A 1 367 ? -5.322 24.755 -1.122 1.00 94.69 367 LEU A O 1
ATOM 2779 N N . ARG A 1 368 ? -6.205 26.082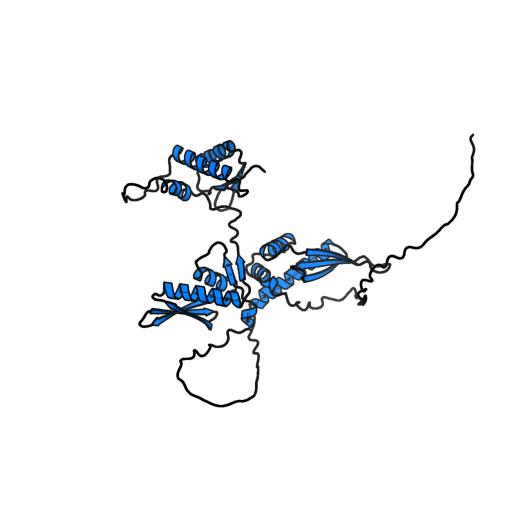 0.459 1.00 93.00 368 ARG A N 1
ATOM 2780 C CA . ARG A 1 368 ? -7.490 25.388 0.596 1.00 93.00 368 ARG A CA 1
ATOM 2781 C C . ARG A 1 368 ? -8.663 26.312 0.275 1.00 93.00 368 ARG A C 1
ATOM 2783 O O . ARG A 1 368 ? -8.632 27.504 0.583 1.00 93.00 368 ARG A O 1
ATOM 2790 N N . HIS A 1 369 ? -9.727 25.763 -0.304 1.00 89.62 369 HIS A N 1
ATOM 2791 C CA . HIS A 1 369 ? -11.002 26.472 -0.421 1.00 89.62 369 HIS A CA 1
ATOM 2792 C C . HIS A 1 369 ? -11.603 26.746 0.962 1.00 89.62 369 HIS A C 1
ATOM 2794 O O . HIS A 1 369 ? -11.630 25.874 1.828 1.00 89.62 369 HIS A O 1
ATOM 2800 N N . LYS A 1 370 ? -12.100 27.964 1.185 1.00 85.38 370 LYS A N 1
ATOM 2801 C CA . LYS A 1 370 ? -12.833 28.275 2.413 1.00 85.38 370 LYS A CA 1
ATOM 2802 C C . LYS A 1 370 ? -14.149 27.485 2.399 1.00 85.38 370 LYS A C 1
ATOM 2804 O O . LYS A 1 370 ? -14.988 27.759 1.543 1.00 85.38 370 LYS A O 1
ATOM 2809 N N . LEU A 1 371 ? -14.255 26.482 3.275 1.00 68.25 371 LEU A N 1
ATOM 2810 C CA . LEU A 1 371 ? -15.482 25.712 3.506 1.00 68.25 371 LEU A CA 1
ATOM 2811 C C . LEU A 1 371 ? -16.584 26.593 4.098 1.00 68.25 371 LEU A C 1
ATOM 2813 O O . LEU A 1 371 ? -16.238 27.523 4.870 1.00 68.25 371 LEU A O 1
#

Organism: Haemaphysalis longicornis (NCBI:txid44386)

Foldseek 3Di:
DDDDDDDDDDDDDDDDDDDDDDDDDDDDDDPPDDDDDPDDPDDPPDQDPQPLLCLQVLLCVLVCVQPPPHDPVSVQVSCVQSAPRWDWDWDWDDDPPPDQIKIWIFTHGPNHTRDIAIDSDNVVNVVVRVVSSVVSSVVVNVVLVDDDDPDDPPDDDDDDDDDDDDDDPDPPAWPPPPVVLLSSAEQEAEPPPPPCLLVSVVVSCVSSVWDWDWDWDDDPQFIKIFIDINNHTQDIATDRYPVRRSSVNSVVSSVSSVVRHHYDYDHPPCPLADPACEQVVLVVVVVVPDPDDDDDDDDPPDRDDPVSLLVSLLVVLVVVLVVPDQHKYKHDQPDDPSSVVSNVVSLVVSQWDWDWDQDVRHIMIITGHDD

pLDDT: mean 74.46, std 23.2, range [25.75, 98.31]

Radius of gyration: 33.9 Å; chains: 1; bounding box: 92×88×93 Å

Secondary structure (DSSP, 8-state):
-------------------------------------S-------PPP---GGGHHHHHHHHTTSS-SSPPHHHHHHHHHHHSSPPEEEEEEE--STTSPPEEEEEEEETTEEEEEEEESSHHHHHHHHHHHHHHHHHHHHHHTT-----------------------------S---HHHHTT--EEEETT-TT-HHHHHHHHHHHHT--EEEEEEEETTEEEEEEEETTEEEEEEEESSHHHHHHHHHHHHHHHHHHHS-EEEE--TTTTSPSPB-HHHHHHTTTTS------------PPPPHHHHHHHHHHHHHHHHHHT-SSPEEE-TT--HHHHHHHHHHHHHTTEEEEEEEETTEEEEEEEE--

InterPro domains:
  IPR036867 R3H domain superfamily [G3DSA:3.30.1370.50] (290-371)